Protein AF-A0A0K2U0Z6-F1 (afdb_monomer_lite)

Secondary structure (DSSP, 8-state):
-------------------EEEEEEETT---TTB-EE--SSSS-S-EEEEEEE-TTT--EEEEEEETT-SSEEEEETTTTEEEEESEEEEEEESS-GGGEEEE---TTSPPPTTB-B---TT-TT-EEEEE---SSSSTT-EEEEETTTTEEEEEETTEEEEES-EEEEEEHHHHHHH------S-SGGGSS--

Structure (mmCIF, N/CA/C/O backbone):
data_AF-A0A0K2U0Z6-F1
#
_entry.id   AF-A0A0K2U0Z6-F1
#
loop_
_atom_site.group_PDB
_atom_site.id
_atom_site.type_symbol
_atom_site.label_atom_id
_atom_site.label_alt_id
_atom_site.label_comp_id
_atom_site.label_asym_id
_atom_site.label_entity_id
_atom_site.label_seq_id
_atom_site.pdbx_PDB_ins_code
_atom_site.Cartn_x
_atom_site.Cartn_y
_atom_site.Cartn_z
_atom_site.occupancy
_atom_site.B_iso_or_equiv
_atom_site.auth_seq_id
_atom_site.auth_comp_id
_atom_site.auth_asym_id
_atom_site.auth_atom_id
_atom_site.pdbx_PDB_model_num
ATOM 1 N N . MET A 1 1 ? -9.352 -64.742 23.532 1.00 42.03 1 MET A N 1
ATOM 2 C CA . MET A 1 1 ? -8.394 -63.703 23.093 1.00 42.03 1 MET A CA 1
ATOM 3 C C . MET A 1 1 ? -9.051 -62.340 23.258 1.00 42.03 1 MET A C 1
ATOM 5 O O . MET A 1 1 ? -10.020 -62.077 22.564 1.00 42.03 1 MET A O 1
ATOM 9 N N . LYS A 1 2 ? -8.605 -61.521 24.221 1.00 39.38 2 LYS A N 1
ATOM 10 C CA . LYS A 1 2 ? -9.070 -60.134 24.403 1.00 39.38 2 LYS A CA 1
ATOM 11 C C . LYS A 1 2 ? -8.138 -59.223 23.603 1.00 39.38 2 LYS A C 1
ATOM 13 O O . LYS A 1 2 ? -6.970 -59.117 23.958 1.00 39.38 2 LYS A O 1
ATOM 18 N N . PHE A 1 3 ? -8.632 -58.616 22.527 1.00 43.25 3 PHE A N 1
ATOM 19 C CA . PHE A 1 3 ? -7.902 -57.571 21.811 1.00 43.25 3 PHE A CA 1
ATOM 20 C C . PHE A 1 3 ? -8.104 -56.242 22.547 1.00 43.25 3 PHE A C 1
ATOM 22 O O . PHE A 1 3 ? -9.212 -55.711 22.582 1.00 43.25 3 PHE A O 1
ATOM 29 N N . LEU A 1 4 ? -7.040 -55.740 23.177 1.00 50.25 4 LEU A N 1
ATOM 30 C CA . LEU A 1 4 ? -6.956 -54.360 23.648 1.00 50.25 4 LEU A CA 1
ATOM 31 C C . LEU A 1 4 ? -6.769 -53.454 22.424 1.00 50.25 4 LEU A C 1
ATOM 33 O O . LEU A 1 4 ? -5.727 -53.502 21.775 1.00 50.25 4 LEU A O 1
ATOM 37 N N . PHE A 1 5 ? -7.778 -52.643 22.110 1.00 49.16 5 PHE A N 1
ATOM 38 C CA . PHE A 1 5 ? -7.651 -51.526 21.176 1.00 49.16 5 PHE A CA 1
ATOM 39 C C . PHE A 1 5 ? -7.077 -50.328 21.937 1.00 49.16 5 PHE A C 1
ATOM 41 O O . PHE A 1 5 ? -7.789 -49.629 22.656 1.00 49.16 5 PHE A O 1
ATOM 48 N N . THR A 1 6 ? -5.770 -50.115 21.813 1.00 54.03 6 THR A N 1
ATOM 49 C CA . THR A 1 6 ? -5.108 -48.904 22.301 1.00 54.03 6 THR A CA 1
ATOM 50 C C . THR A 1 6 ? -5.416 -47.776 21.319 1.00 54.03 6 THR A C 1
ATOM 52 O O . THR A 1 6 ? -4.879 -47.746 20.214 1.00 54.03 6 THR A O 1
ATOM 55 N N . SER A 1 7 ? -6.327 -46.879 21.695 1.00 55.59 7 SER A N 1
ATOM 56 C CA . SER A 1 7 ? -6.673 -45.696 20.903 1.00 55.59 7 SER A CA 1
ATOM 57 C C . SER A 1 7 ? -5.493 -44.720 20.917 1.00 55.59 7 SER A C 1
ATOM 59 O O . SER A 1 7 ? -5.201 -44.105 21.942 1.00 55.59 7 SER A O 1
ATOM 61 N N . ILE A 1 8 ? -4.778 -44.615 19.797 1.00 59.06 8 ILE A N 1
ATOM 62 C CA . ILE A 1 8 ? -3.709 -43.632 19.603 1.00 59.06 8 ILE A CA 1
ATOM 63 C C . ILE A 1 8 ? -4.383 -42.295 19.289 1.00 59.06 8 ILE A C 1
ATOM 65 O O . ILE A 1 8 ? -4.885 -42.083 18.187 1.00 59.06 8 ILE A O 1
ATOM 69 N N . PHE A 1 9 ? -4.422 -41.402 20.277 1.00 51.78 9 PHE A N 1
ATOM 70 C CA . PHE A 1 9 ? -4.866 -40.022 20.104 1.00 51.78 9 PHE A CA 1
ATOM 71 C C . PHE A 1 9 ? -3.748 -39.257 19.378 1.00 51.78 9 PHE A C 1
ATOM 73 O O . PHE A 1 9 ? -2.760 -38.847 19.986 1.00 51.78 9 PHE A O 1
ATOM 80 N N . LEU A 1 10 ? -3.858 -39.138 18.053 1.00 51.00 10 LEU A N 1
ATOM 81 C CA . LEU A 1 10 ? -2.989 -38.285 17.242 1.00 51.00 10 LEU A CA 1
ATOM 82 C C . LEU A 1 10 ? -3.300 -36.821 17.584 1.00 51.00 10 LEU A C 1
ATOM 84 O O . LEU A 1 10 ? -4.230 -36.230 17.043 1.00 51.00 10 LEU A O 1
ATOM 88 N N . LEU A 1 11 ? -2.529 -36.247 18.508 1.00 48.94 11 LEU A N 1
ATOM 89 C CA . LEU A 1 11 ? -2.452 -34.802 18.710 1.00 48.94 11 LEU A CA 1
ATOM 90 C C . LEU A 1 11 ? -1.822 -34.190 17.455 1.00 48.94 11 LEU A C 1
ATOM 92 O O . LEU A 1 11 ? -0.601 -34.162 17.306 1.00 48.94 11 LEU A O 1
ATOM 96 N N . SER A 1 12 ? -2.657 -33.729 16.527 1.00 49.00 12 SER A N 1
ATOM 97 C CA . SER A 1 12 ? -2.226 -32.844 15.454 1.00 49.00 12 SER A CA 1
ATOM 98 C C . SER A 1 12 ? -1.776 -31.528 16.087 1.00 49.00 12 SER A C 1
ATOM 100 O O . SER A 1 12 ? -2.609 -30.721 16.499 1.00 49.00 12 SER A O 1
ATOM 102 N N . LEU A 1 13 ? -0.461 -31.322 16.202 1.00 48.47 13 LEU A N 1
ATOM 103 C CA . LEU A 1 13 ? 0.086 -29.992 16.440 1.00 48.47 13 LEU A CA 1
ATOM 104 C C . LEU A 1 13 ? -0.254 -29.141 15.216 1.00 48.47 13 LEU A C 1
ATOM 106 O O . LEU A 1 13 ? 0.418 -29.218 14.187 1.00 48.47 13 LEU A O 1
ATOM 110 N N . SER A 1 14 ? -1.314 -28.347 15.324 1.00 46.28 14 SER A N 1
ATOM 111 C CA . SER A 1 14 ? -1.577 -27.251 14.404 1.00 46.28 14 SER A CA 1
ATOM 112 C C . SER A 1 14 ? -0.421 -26.267 14.550 1.00 46.28 14 SER A C 1
ATOM 114 O O . SER A 1 14 ? -0.367 -25.494 15.503 1.00 46.28 14 SER A O 1
ATOM 116 N N . SER A 1 15 ? 0.556 -26.338 13.646 1.00 50.06 15 SER A N 1
ATOM 117 C CA . SER A 1 15 ? 1.513 -25.253 13.473 1.00 50.06 15 SER A CA 1
ATOM 118 C C . SER A 1 15 ? 0.695 -24.039 13.051 1.00 50.06 15 SER A C 1
ATOM 120 O O . SER A 1 15 ? 0.178 -24.008 11.934 1.00 50.06 15 SER A O 1
ATOM 122 N N . SER A 1 16 ? 0.494 -23.090 13.969 1.00 51.16 16 SER A N 1
ATOM 123 C CA . SER A 1 16 ? -0.103 -21.797 13.649 1.00 51.16 16 SER A CA 1
ATOM 124 C C . SER A 1 16 ? 0.766 -21.165 12.574 1.00 51.16 16 SER A C 1
ATOM 126 O O . SER A 1 16 ? 1.879 -20.709 12.832 1.00 51.16 16 SER A O 1
ATOM 128 N N . ALA A 1 17 ? 0.300 -21.241 11.333 1.00 53.78 17 ALA A N 1
ATOM 129 C CA . ALA A 1 17 ? 1.004 -20.675 10.210 1.00 53.78 17 ALA A CA 1
ATOM 130 C C . ALA A 1 17 ? 0.928 -19.157 10.357 1.00 53.78 17 ALA A C 1
ATOM 132 O O . ALA A 1 17 ? -0.091 -18.552 10.049 1.00 53.78 17 ALA A O 1
ATOM 133 N N . PHE A 1 18 ? 2.019 -18.553 10.821 1.00 62.72 18 PHE A N 1
ATOM 134 C CA . PHE A 1 18 ? 2.170 -17.107 10.853 1.00 62.72 18 PHE A CA 1
ATOM 135 C C . PHE A 1 18 ? 1.852 -16.533 9.468 1.00 62.72 18 PHE A C 1
ATOM 137 O O . PHE A 1 18 ? 2.439 -16.968 8.464 1.00 62.72 18 PHE A O 1
ATOM 144 N N . SER A 1 19 ? 0.894 -15.610 9.412 1.00 73.69 19 SER A N 1
ATOM 145 C CA . SER A 1 19 ? 0.402 -15.038 8.162 1.00 73.69 19 SER A CA 1
ATOM 146 C C . SER A 1 19 ? 0.035 -13.569 8.333 1.00 73.69 19 SER A C 1
ATOM 148 O O . SER A 1 19 ? -0.280 -13.111 9.431 1.00 73.69 19 SER A O 1
ATOM 150 N N . VAL A 1 20 ? 0.154 -12.832 7.235 1.00 85.81 20 VAL A N 1
ATOM 151 C CA . VAL A 1 20 ? -0.452 -11.514 7.074 1.00 85.81 20 VAL A CA 1
ATOM 152 C C . VAL A 1 20 ? -1.958 -11.720 6.947 1.00 85.81 20 VAL A C 1
ATOM 154 O O . VAL A 1 20 ? -2.388 -12.605 6.205 1.00 85.81 20 VAL A O 1
ATOM 157 N N . LYS A 1 21 ? -2.749 -10.916 7.657 1.00 91.31 21 LYS A N 1
ATOM 158 C CA . LYS A 1 21 ? -4.210 -10.987 7.621 1.00 91.31 21 LYS A CA 1
ATOM 159 C C . LYS A 1 21 ? -4.837 -9.613 7.443 1.00 91.31 21 LYS A C 1
ATOM 161 O O . LYS A 1 21 ? -4.230 -8.593 7.763 1.00 91.31 21 LYS A O 1
ATOM 166 N N . TRP A 1 22 ? -6.070 -9.634 6.970 1.00 94.81 22 TRP A N 1
ATOM 167 C CA . TRP A 1 22 ? -6.936 -8.476 6.837 1.00 94.81 22 TRP A CA 1
ATOM 168 C C . TRP A 1 22 ? -7.967 -8.527 7.957 1.00 94.81 22 TRP A C 1
ATOM 170 O O . TRP A 1 22 ? -8.548 -9.584 8.208 1.00 94.81 22 TRP A O 1
ATOM 180 N N . ILE A 1 23 ? -8.102 -7.430 8.698 1.00 96.38 23 ILE A N 1
ATOM 181 C CA . ILE A 1 23 ? -9.058 -7.312 9.801 1.00 96.38 23 ILE A CA 1
ATOM 182 C C . ILE A 1 23 ? -10.025 -6.195 9.451 1.00 96.38 23 ILE A C 1
ATOM 184 O O . ILE A 1 23 ? -9.582 -5.066 9.254 1.00 96.38 23 ILE A O 1
ATOM 188 N N . GLU A 1 24 ? -11.312 -6.520 9.392 1.00 97.81 24 GLU A N 1
ATOM 189 C CA . GLU A 1 24 ? -12.390 -5.545 9.221 1.00 97.81 24 GLU A CA 1
ATOM 190 C C . GLU A 1 24 ? -12.332 -4.469 10.312 1.00 97.81 24 GLU A C 1
ATOM 192 O O . GLU A 1 24 ? -12.092 -4.758 11.488 1.00 97.81 24 GLU A O 1
ATOM 197 N N . ALA A 1 25 ? -12.534 -3.227 9.899 1.00 97.88 25 ALA A N 1
ATOM 198 C CA . ALA A 1 25 ? -12.535 -2.043 10.734 1.00 97.88 25 ALA A CA 1
ATOM 199 C C . ALA A 1 25 ? -13.380 -0.949 10.068 1.00 97.88 25 ALA A C 1
ATOM 201 O O . ALA A 1 25 ? -13.763 -1.048 8.900 1.00 97.88 25 ALA A O 1
ATOM 202 N N . GLN A 1 26 ? -13.701 0.093 10.826 1.00 97.88 26 GLN A N 1
ATOM 203 C CA . GLN A 1 26 ? -14.511 1.195 10.327 1.00 97.88 26 GLN A CA 1
ATOM 204 C C . GLN A 1 26 ? -14.296 2.464 11.146 1.00 97.88 26 GLN A C 1
ATOM 206 O O . GLN A 1 26 ? -13.892 2.388 12.303 1.00 97.88 26 GLN A O 1
ATOM 211 N N . ASN A 1 27 ? -14.633 3.625 10.583 1.00 96.69 27 ASN A N 1
ATOM 212 C CA . ASN A 1 27 ? -14.740 4.902 11.305 1.00 96.69 27 ASN A CA 1
ATOM 213 C C . ASN A 1 27 ? -13.514 5.211 12.194 1.00 96.69 27 ASN A C 1
ATOM 215 O O . ASN A 1 27 ? -13.632 5.496 13.386 1.00 96.69 27 ASN A O 1
ATOM 219 N N . GLY A 1 28 ? -12.325 5.104 11.601 1.00 96.12 28 GLY A N 1
ATOM 220 C CA . GLY A 1 28 ? -11.025 5.328 12.251 1.00 96.12 28 GLY A CA 1
ATOM 221 C C . GLY A 1 28 ? -10.514 4.224 13.187 1.00 96.12 28 GLY A C 1
ATOM 222 O O . GLY A 1 28 ? -9.479 4.399 13.836 1.00 96.12 28 GLY A O 1
ATOM 223 N N . GLU A 1 29 ? -11.195 3.081 13.288 1.00 97.50 29 GLU A N 1
ATOM 224 C CA . GLU A 1 29 ? -10.711 1.948 14.077 1.00 97.50 29 GLU A CA 1
ATOM 225 C C . GLU A 1 29 ? -9.415 1.355 13.487 1.00 97.50 29 GLU A C 1
ATOM 227 O O . GLU A 1 29 ? -9.351 0.924 12.338 1.00 97.50 29 GLU A O 1
ATOM 232 N N . ILE A 1 30 ? -8.361 1.273 14.307 1.00 96.19 30 ILE A N 1
ATOM 233 C CA . ILE A 1 30 ? -7.103 0.597 13.956 1.00 96.19 30 ILE A CA 1
ATOM 234 C C . ILE A 1 30 ? -6.878 -0.571 14.922 1.00 96.19 30 ILE A C 1
ATOM 236 O O . ILE A 1 30 ? -6.656 -0.333 16.115 1.00 96.19 30 ILE A O 1
ATOM 240 N N . PRO A 1 31 ? -6.860 -1.828 14.439 1.00 94.94 31 PRO A N 1
ATOM 241 C CA . PRO A 1 31 ? -6.539 -2.987 15.266 1.00 94.94 31 PRO A CA 1
ATOM 242 C C . PRO A 1 31 ? -5.171 -2.857 15.953 1.00 94.94 31 PRO A C 1
ATOM 244 O O . PRO A 1 31 ? -4.200 -2.370 15.370 1.00 94.94 31 PRO A O 1
ATOM 247 N N . GLU A 1 32 ? -5.050 -3.350 17.188 1.00 91.75 32 GLU A N 1
ATOM 248 C CA . GLU A 1 32 ? -3.806 -3.266 17.977 1.00 91.75 32 GLU A CA 1
ATOM 249 C C . GLU A 1 32 ? -2.598 -3.881 17.241 1.00 91.75 32 GLU A C 1
ATOM 251 O O . GLU A 1 32 ? -1.471 -3.368 17.273 1.00 91.75 32 GLU A O 1
ATOM 256 N N . ASN A 1 33 ? -2.856 -4.964 16.512 1.00 92.31 33 ASN A N 1
ATOM 257 C CA . ASN A 1 33 ? -1.872 -5.731 15.764 1.00 92.31 33 ASN A CA 1
ATOM 258 C C . ASN A 1 33 ? -1.706 -5.271 14.300 1.00 92.31 33 ASN A C 1
ATOM 260 O O . ASN A 1 33 ? -1.087 -5.980 13.499 1.00 92.31 33 ASN A O 1
ATOM 264 N N . ALA A 1 34 ? -2.220 -4.087 13.953 1.00 94.31 34 ALA A N 1
ATOM 265 C CA . ALA A 1 34 ? -1.987 -3.462 12.659 1.00 94.31 34 ALA A CA 1
ATOM 266 C C . ALA A 1 34 ? -0.491 -3.204 12.416 1.00 94.31 34 ALA A C 1
ATOM 268 O O . ALA A 1 34 ? 0.287 -2.871 13.333 1.00 94.31 34 ALA A O 1
ATOM 269 N N . VAL A 1 35 ? -0.087 -3.328 11.152 1.00 93.62 35 VAL A N 1
ATOM 270 C CA . VAL A 1 35 ? 1.256 -2.954 10.706 1.00 93.62 35 VAL A CA 1
ATOM 271 C C . VAL A 1 35 ? 1.312 -1.433 10.579 1.00 93.62 35 VAL A C 1
ATOM 273 O O . VAL A 1 35 ? 0.731 -0.860 9.664 1.00 93.62 35 VAL A O 1
ATOM 276 N N . LYS A 1 36 ? 1.993 -0.788 11.531 1.00 93.25 36 LYS A N 1
ATOM 277 C CA . LYS A 1 36 ? 2.102 0.672 11.637 1.00 93.25 36 LYS A CA 1
ATOM 278 C C . LYS A 1 36 ? 3.461 1.143 11.133 1.00 93.25 36 LYS A C 1
ATOM 280 O O . LYS A 1 36 ? 4.489 0.628 11.576 1.00 93.25 36 LYS A O 1
ATOM 285 N N . PHE A 1 37 ? 3.460 2.151 10.274 1.00 91.50 37 PHE A N 1
ATOM 286 C CA . PHE A 1 37 ? 4.656 2.789 9.737 1.00 91.50 37 PHE A CA 1
ATOM 287 C C . PHE A 1 37 ? 4.731 4.227 10.217 1.00 91.50 37 PHE A C 1
ATOM 289 O O . PHE A 1 37 ? 3.724 4.924 10.258 1.00 91.50 37 PHE A O 1
ATOM 296 N N . LYS A 1 38 ? 5.934 4.681 10.558 1.00 87.00 38 LYS A N 1
ATOM 297 C CA . LYS A 1 38 ? 6.163 6.075 10.933 1.00 87.00 38 LYS A CA 1
ATOM 298 C C . LYS A 1 38 ? 6.637 6.867 9.724 1.00 87.00 38 LYS A C 1
ATOM 300 O O . LYS A 1 38 ? 7.505 6.409 8.972 1.00 87.00 38 LYS A O 1
ATOM 305 N N . HIS A 1 39 ? 6.095 8.064 9.577 1.00 74.00 39 HIS A N 1
ATOM 306 C CA . HIS A 1 39 ? 6.617 9.071 8.667 1.00 74.00 39 HIS A CA 1
ATOM 307 C C . HIS A 1 39 ? 7.574 9.964 9.451 1.00 74.00 39 HIS A C 1
ATOM 309 O O . HIS A 1 39 ? 7.292 10.362 10.579 1.00 74.00 39 HIS A O 1
ATOM 315 N N . SER A 1 40 ? 8.740 10.238 8.875 1.00 63.81 40 SER A N 1
ATOM 316 C CA . SER A 1 40 ? 9.740 11.104 9.507 1.00 63.81 40 SER A CA 1
ATOM 317 C C . SER A 1 40 ? 9.401 12.593 9.363 1.00 63.81 40 SER A C 1
ATOM 319 O O . SER A 1 40 ? 9.984 13.411 10.071 1.00 63.81 40 SER A O 1
ATOM 321 N N . TYR A 1 41 ? 8.486 12.940 8.450 1.00 63.97 41 TYR A N 1
ATOM 322 C CA . TYR A 1 41 ? 8.280 14.308 7.964 1.00 63.97 41 TYR A CA 1
ATOM 323 C C . TYR A 1 41 ? 6.855 14.850 8.153 1.00 63.97 41 TYR A C 1
ATOM 325 O O . TYR A 1 41 ? 6.647 16.049 7.990 1.00 63.97 41 TYR A O 1
ATOM 333 N N . THR A 1 42 ? 5.889 14.013 8.537 1.00 62.97 42 THR A N 1
ATOM 334 C CA . THR A 1 42 ? 4.491 14.426 8.739 1.00 62.97 42 THR A CA 1
ATOM 335 C C . THR A 1 42 ? 4.146 14.529 10.223 1.00 62.97 42 THR A C 1
ATOM 337 O O . THR A 1 42 ? 4.761 13.864 11.056 1.00 62.97 42 THR A O 1
ATOM 340 N N . GLU A 1 43 ? 3.104 15.292 10.561 1.00 62.06 43 GLU A N 1
ATOM 341 C CA . GLU A 1 43 ? 2.555 15.328 11.928 1.00 62.06 43 GLU A CA 1
ATOM 342 C C . GLU A 1 43 ? 1.892 13.999 12.338 1.00 62.06 43 GLU A C 1
ATOM 344 O O . GLU A 1 43 ? 1.727 13.727 13.529 1.00 62.06 43 GLU A O 1
ATOM 349 N N . TYR A 1 44 ? 1.552 13.148 11.363 1.00 62.81 44 TYR A N 1
ATOM 350 C CA . TYR A 1 44 ? 0.971 11.834 11.606 1.00 62.81 44 TYR A CA 1
ATOM 351 C C . TYR A 1 44 ? 1.944 10.901 12.328 1.00 62.81 44 TYR A C 1
ATOM 353 O O . TYR A 1 44 ? 3.080 10.675 11.901 1.00 62.81 44 TYR A O 1
ATOM 361 N N . THR A 1 45 ? 1.472 10.311 13.425 1.00 73.88 45 THR A N 1
ATOM 362 C CA . THR A 1 45 ? 2.277 9.428 14.274 1.00 73.88 45 THR A CA 1
ATOM 363 C C . THR A 1 45 ? 2.487 8.059 13.651 1.00 73.88 45 THR A C 1
ATOM 365 O O . THR A 1 45 ? 3.565 7.481 13.808 1.00 73.88 45 THR A O 1
ATOM 368 N N . ASN A 1 46 ? 1.468 7.535 12.968 1.00 90.50 46 ASN A N 1
ATOM 369 C CA . ASN A 1 46 ? 1.494 6.239 12.309 1.00 90.50 46 ASN A CA 1
ATOM 370 C C . ASN A 1 46 ? 0.558 6.223 11.094 1.00 90.50 46 ASN A C 1
ATOM 372 O O . ASN A 1 46 ? -0.555 6.730 11.168 1.00 90.50 46 ASN A O 1
ATOM 376 N N . THR A 1 47 ? 0.981 5.542 10.037 1.00 93.56 47 THR A N 1
ATOM 377 C CA . THR A 1 47 ? 0.171 5.195 8.863 1.00 93.56 47 THR A CA 1
ATOM 378 C C . THR A 1 47 ? 0.031 3.677 8.795 1.00 93.56 47 THR A C 1
ATOM 380 O O . THR A 1 47 ? 0.972 2.947 9.127 1.00 93.56 47 THR A O 1
ATOM 383 N N . VAL A 1 48 ? -1.135 3.186 8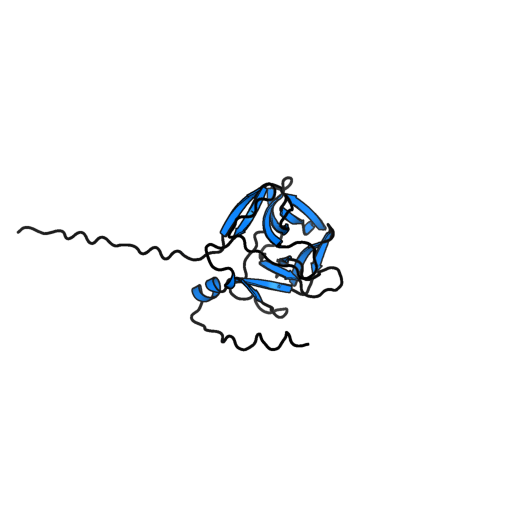.385 1.00 95.81 48 VAL A N 1
ATOM 384 C CA . VAL A 1 48 ? -1.419 1.760 8.172 1.00 95.81 48 VAL A CA 1
ATOM 385 C C . VAL A 1 48 ? -1.868 1.523 6.733 1.00 95.81 48 VAL A C 1
ATOM 387 O O . VAL A 1 48 ? -2.434 2.418 6.117 1.00 95.81 48 VAL A O 1
ATOM 390 N N . TYR A 1 49 ? -1.642 0.319 6.202 1.00 97.50 49 TYR A N 1
ATOM 391 C CA . TYR A 1 49 ? -2.273 -0.084 4.942 1.00 97.50 49 TYR A CA 1
ATOM 392 C C . TYR A 1 49 ? -3.702 -0.544 5.190 1.00 97.50 49 TYR A C 1
ATOM 394 O O . TYR A 1 49 ? -3.966 -1.295 6.137 1.00 97.50 49 TYR A O 1
ATOM 402 N N . CYS A 1 50 ? -4.589 -0.154 4.288 1.00 97.88 50 CYS A N 1
ATOM 403 C CA . CYS A 1 50 ? -5.984 -0.552 4.284 1.00 97.88 50 CYS A CA 1
ATOM 404 C C . CYS A 1 50 ? -6.406 -1.024 2.890 1.00 97.88 50 CYS A C 1
ATOM 406 O O . CYS A 1 50 ? -5.710 -0.799 1.897 1.00 97.88 50 CYS A O 1
ATOM 408 N N . ARG A 1 51 ? -7.549 -1.698 2.817 1.00 97.56 51 ARG A N 1
ATOM 409 C CA . ARG A 1 51 ? -8.274 -1.927 1.568 1.00 97.56 51 ARG A CA 1
ATOM 410 C C . ARG A 1 51 ? -9.764 -1.740 1.799 1.00 97.56 51 ARG A C 1
ATOM 412 O O . ARG A 1 51 ? -10.251 -2.052 2.884 1.00 97.56 51 ARG A O 1
ATOM 419 N N . ALA A 1 52 ? -10.467 -1.251 0.794 1.00 97.62 52 ALA A N 1
ATOM 420 C CA . ALA A 1 52 ? -11.893 -0.983 0.866 1.00 97.62 52 ALA A CA 1
ATOM 421 C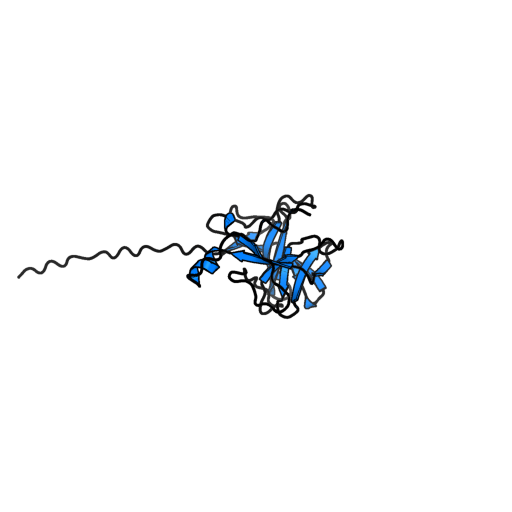 C . ALA A 1 52 ? -12.538 -1.160 -0.504 1.00 97.62 52 ALA A C 1
ATOM 423 O O . ALA A 1 52 ? -11.862 -1.084 -1.530 1.00 97.62 52 ALA A O 1
ATOM 424 N N . LYS A 1 53 ? -13.844 -1.409 -0.512 1.00 97.50 53 LYS A N 1
ATOM 425 C CA . LYS A 1 53 ? -14.629 -1.399 -1.742 1.00 97.50 53 LYS A CA 1
ATOM 426 C C . LYS A 1 53 ? -15.075 0.023 -2.047 1.00 97.50 53 LYS A C 1
ATOM 428 O O . LYS A 1 53 ? -15.547 0.718 -1.151 1.00 97.50 53 LYS A O 1
ATOM 433 N N . ASP A 1 54 ? -14.932 0.429 -3.298 1.00 94.25 54 ASP A N 1
ATOM 434 C CA . ASP A 1 54 ? -15.502 1.677 -3.790 1.00 94.25 54 ASP A CA 1
ATOM 435 C C . ASP A 1 54 ? -17.033 1.561 -3.870 1.00 94.25 54 ASP A C 1
ATOM 437 O O . ASP A 1 54 ? -17.566 0.581 -4.396 1.00 94.25 54 ASP A O 1
ATOM 441 N N . GLU A 1 55 ? -17.750 2.545 -3.323 1.00 90.44 55 GLU A N 1
ATOM 442 C CA . GLU A 1 55 ? -19.216 2.493 -3.206 1.00 90.44 55 GLU A CA 1
ATOM 443 C C . GLU A 1 55 ? -19.922 2.519 -4.569 1.00 90.44 55 GLU A C 1
ATOM 445 O O . GLU A 1 55 ? -21.017 1.968 -4.711 1.00 90.44 55 GLU A O 1
ATOM 450 N N . GLU A 1 56 ? -19.318 3.162 -5.571 1.00 89.81 56 GLU A N 1
ATOM 451 C CA . GLU A 1 56 ? -19.923 3.324 -6.893 1.00 89.81 56 GLU A CA 1
ATOM 452 C C . GLU A 1 56 ? -19.685 2.103 -7.790 1.00 89.81 56 GLU A C 1
ATOM 454 O O . GLU A 1 56 ? -20.586 1.683 -8.523 1.00 89.81 56 GLU A O 1
ATOM 459 N N . SER A 1 57 ? -18.481 1.533 -7.743 1.00 92.31 57 SER A N 1
ATOM 460 C CA . SER A 1 57 ? -18.036 0.469 -8.648 1.00 92.31 57 SER A CA 1
ATOM 461 C C . SER A 1 57 ? -18.014 -0.932 -8.033 1.00 92.31 57 SER A C 1
ATOM 463 O O . SER A 1 57 ? -17.955 -1.904 -8.784 1.00 92.31 57 SER A O 1
ATOM 465 N N . ASP A 1 58 ? -18.084 -1.058 -6.703 1.00 94.38 58 ASP A N 1
ATOM 466 C CA . ASP A 1 58 ? -17.851 -2.298 -5.935 1.00 94.38 58 ASP A CA 1
ATOM 467 C C . ASP A 1 58 ? -16.446 -2.909 -6.133 1.00 94.38 58 ASP A C 1
ATOM 469 O O . ASP A 1 58 ? -16.176 -4.025 -5.673 1.00 94.38 58 ASP A O 1
ATOM 473 N N . ASN A 1 59 ? -15.538 -2.175 -6.786 1.00 96.12 59 ASN A N 1
ATOM 474 C CA . ASN A 1 59 ? -14.153 -2.583 -6.974 1.00 96.12 59 ASN A CA 1
ATOM 475 C C . ASN A 1 59 ? -13.397 -2.487 -5.651 1.00 96.12 59 ASN A C 1
ATOM 477 O O . ASN A 1 59 ? -13.543 -1.527 -4.892 1.00 96.12 59 ASN A O 1
ATOM 481 N N . LEU A 1 60 ? -12.557 -3.480 -5.382 1.00 97.50 60 LEU A N 1
ATOM 482 C CA . LEU A 1 60 ? -11.662 -3.462 -4.239 1.00 97.50 60 LEU A CA 1
ATOM 483 C C . LEU A 1 60 ? -10.432 -2.617 -4.570 1.00 97.50 60 LEU A C 1
ATOM 485 O O . LEU A 1 60 ? -9.734 -2.878 -5.549 1.00 97.50 60 LEU A O 1
ATOM 489 N N . HIS A 1 61 ? -10.134 -1.656 -3.704 1.00 97.56 61 HIS A N 1
ATOM 490 C CA . HIS A 1 61 ? -8.956 -0.811 -3.800 1.00 97.56 61 HIS A CA 1
ATOM 491 C C . HIS A 1 61 ? -8.103 -0.916 -2.544 1.00 97.56 61 HIS A C 1
ATOM 493 O O . HIS A 1 61 ? -8.604 -1.070 -1.429 1.00 97.56 61 HIS A O 1
ATOM 499 N N . SER A 1 62 ? -6.791 -0.818 -2.729 1.00 97.88 62 SER A N 1
ATOM 500 C CA . SER A 1 62 ? -5.821 -0.758 -1.640 1.00 97.88 62 SER A CA 1
ATOM 501 C C . SER A 1 62 ? -5.288 0.659 -1.459 1.00 97.88 62 SER A C 1
ATOM 503 O O . SER A 1 62 ? -5.013 1.367 -2.427 1.00 97.88 62 SER A O 1
ATOM 505 N N . GLY A 1 63 ? -5.092 1.049 -0.206 1.00 97.06 63 GLY A N 1
ATOM 506 C CA . GLY A 1 63 ? -4.675 2.391 0.163 1.00 97.06 63 GLY A CA 1
ATOM 507 C C . GLY A 1 63 ? -4.062 2.446 1.552 1.00 97.06 63 GLY A C 1
ATOM 508 O O . GLY A 1 63 ? -3.476 1.467 2.037 1.00 97.06 63 GLY A O 1
ATOM 509 N N . ILE A 1 64 ? -4.184 3.606 2.182 1.00 96.19 64 ILE A N 1
ATOM 510 C CA . ILE A 1 64 ? -3.617 3.897 3.492 1.00 96.19 64 ILE A CA 1
ATOM 511 C C . ILE A 1 64 ? -4.619 4.608 4.392 1.00 96.19 64 ILE A C 1
ATOM 513 O O . ILE A 1 64 ? -5.623 5.147 3.945 1.00 96.19 64 ILE A O 1
ATOM 517 N N . MET A 1 65 ? -4.337 4.600 5.685 1.00 95.50 65 MET A N 1
ATOM 518 C CA . MET A 1 65 ? -5.046 5.421 6.654 1.00 95.50 65 MET A CA 1
ATOM 519 C C . MET A 1 65 ? -4.046 5.963 7.663 1.00 95.50 65 MET A C 1
ATOM 521 O O . MET A 1 65 ? -3.214 5.208 8.187 1.00 95.50 65 MET A O 1
ATOM 525 N N . HIS A 1 66 ? -4.126 7.257 7.952 1.00 93.31 66 HIS A N 1
ATOM 526 C CA . HIS A 1 66 ? -3.335 7.856 9.013 1.00 93.31 66 HIS A CA 1
ATOM 527 C C . HIS A 1 66 ? -4.040 7.704 10.368 1.00 93.31 66 HIS A C 1
ATOM 529 O O . HIS A 1 66 ? -5.261 7.781 10.492 1.00 93.31 66 HIS A O 1
ATOM 535 N N . GLU A 1 67 ? -3.268 7.458 11.424 1.00 92.00 67 GLU A N 1
ATOM 536 C CA . GLU A 1 67 ? -3.796 7.354 12.782 1.00 92.00 67 GLU A CA 1
ATOM 537 C C . GLU A 1 67 ? -4.441 8.681 13.209 1.00 92.00 67 GLU A C 1
ATOM 539 O O . GLU A 1 67 ? -3.788 9.723 13.221 1.00 92.00 67 GLU A O 1
ATOM 544 N N . GLY A 1 68 ? -5.724 8.621 13.579 1.00 91.31 68 GLY A N 1
ATOM 545 C CA . GLY A 1 68 ? -6.545 9.789 13.906 1.00 91.31 68 GLY A CA 1
ATOM 546 C C . GLY A 1 68 ? -7.516 10.202 12.797 1.00 91.31 68 GLY A C 1
ATOM 547 O O . GLY A 1 68 ? -8.412 10.998 13.065 1.00 91.31 68 GLY A O 1
ATOM 548 N N . GLU A 1 69 ? -7.377 9.650 11.591 1.00 93.50 69 GLU A N 1
ATOM 549 C CA . GLU A 1 69 ? -8.357 9.804 10.515 1.00 93.50 69 GLU A CA 1
ATOM 550 C C . GLU A 1 69 ? -9.453 8.736 10.594 1.00 93.50 69 GLU A C 1
ATOM 552 O O . GLU A 1 69 ? -9.303 7.714 11.263 1.00 93.50 69 GLU A O 1
ATOM 557 N N . GLU A 1 70 ? -10.580 8.990 9.924 1.00 96.38 70 GLU A N 1
ATOM 558 C CA . GLU A 1 70 ? -11.782 8.151 10.023 1.00 96.38 70 GLU A CA 1
ATOM 559 C C . GLU A 1 70 ? -11.950 7.167 8.853 1.00 96.38 70 GLU A C 1
ATOM 561 O O . GLU A 1 70 ? -12.769 6.248 8.944 1.00 96.38 70 GLU A O 1
ATOM 566 N N . ALA A 1 71 ? -11.182 7.323 7.772 1.00 97.12 71 ALA A N 1
ATOM 567 C CA . ALA A 1 71 ? -11.402 6.615 6.515 1.00 97.12 71 ALA A CA 1
ATOM 568 C C . ALA A 1 71 ? -10.110 6.064 5.901 1.00 97.12 71 ALA A C 1
ATOM 570 O O . ALA A 1 71 ? -9.042 6.658 6.022 1.00 97.12 71 ALA A O 1
ATOM 571 N N . CYS A 1 72 ? -10.248 4.951 5.185 1.00 97.38 72 CYS A N 1
ATOM 572 C CA . CYS A 1 72 ? -9.234 4.440 4.274 1.00 97.38 72 CYS A CA 1
ATOM 573 C C . CYS A 1 72 ? -9.183 5.328 3.027 1.00 97.38 72 CYS A C 1
ATOM 575 O O . CYS A 1 72 ? -10.182 5.427 2.316 1.00 97.38 72 CYS A O 1
ATOM 577 N N . GLU A 1 73 ? -8.041 5.957 2.768 1.00 96.81 73 GLU A N 1
ATOM 578 C CA . GLU A 1 73 ? -7.750 6.756 1.578 1.00 96.81 73 GLU A CA 1
ATOM 579 C C . GLU A 1 73 ? -7.062 5.881 0.528 1.00 96.81 73 GLU A C 1
ATOM 581 O O . GLU A 1 73 ? -6.041 5.249 0.807 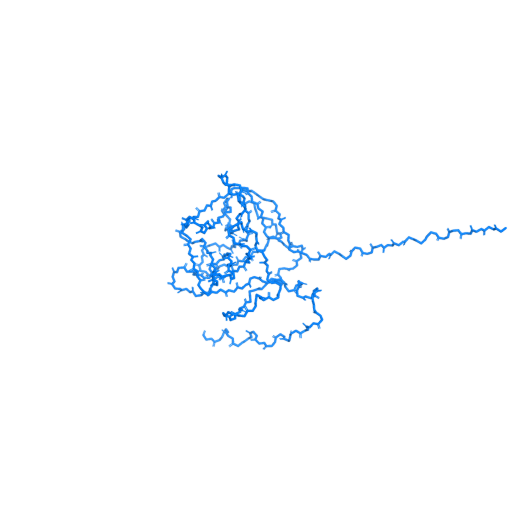1.00 96.81 73 GLU A O 1
ATOM 586 N N . TYR A 1 74 ? -7.591 5.836 -0.693 1.00 97.12 74 TYR A N 1
ATOM 587 C CA . TYR A 1 74 ? -7.017 5.021 -1.762 1.00 97.12 74 TYR A CA 1
ATOM 588 C C . TYR A 1 74 ? -7.013 5.742 -3.117 1.00 97.12 74 TYR A C 1
ATOM 590 O O . TYR A 1 74 ? -7.982 6.414 -3.484 1.00 97.12 74 TYR A O 1
ATOM 598 N N . PRO A 1 75 ? -5.925 5.600 -3.897 1.00 96.12 75 PRO A N 1
ATOM 599 C CA . PRO A 1 75 ? -5.858 6.137 -5.247 1.00 96.12 75 PRO A CA 1
ATOM 600 C C . PRO A 1 75 ? -6.616 5.243 -6.240 1.00 96.12 75 PRO A C 1
ATOM 602 O O . PRO A 1 75 ? -6.345 4.043 -6.332 1.00 96.12 75 PRO A O 1
ATOM 605 N N . ILE A 1 76 ? -7.499 5.841 -7.039 1.00 95.94 76 ILE A N 1
ATOM 606 C CA . ILE A 1 76 ? -8.119 5.229 -8.221 1.00 95.94 76 ILE A CA 1
ATOM 607 C C . ILE A 1 76 ? -7.272 5.616 -9.436 1.00 95.94 76 ILE A C 1
ATOM 609 O O . ILE A 1 76 ? -7.216 6.780 -9.847 1.00 95.94 76 ILE A O 1
ATOM 613 N N . VAL A 1 77 ? -6.555 4.637 -9.984 1.00 94.81 77 VAL A N 1
ATOM 614 C CA . VAL A 1 77 ? -5.502 4.854 -10.985 1.00 94.81 77 VAL A CA 1
ATOM 615 C C . VAL A 1 77 ? -6.100 5.255 -12.329 1.00 94.81 77 VAL A C 1
ATOM 617 O O . VAL A 1 77 ? -5.578 6.155 -12.987 1.00 94.81 77 VAL A O 1
ATOM 620 N N . SER A 1 78 ? -7.208 4.634 -12.739 1.00 93.44 78 SER A N 1
ATOM 621 C CA . SER A 1 78 ? -7.825 4.889 -14.047 1.00 93.44 78 SER A CA 1
ATOM 622 C C . SER A 1 78 ? -8.419 6.293 -14.181 1.00 93.44 78 SER A C 1
ATOM 624 O O . SER A 1 78 ? -8.349 6.887 -15.259 1.00 93.44 78 SER A O 1
ATOM 626 N N . SER A 1 79 ? -8.980 6.839 -13.100 1.00 93.50 79 SER A N 1
ATOM 627 C CA . SER A 1 79 ? -9.574 8.181 -13.057 1.00 93.50 79 SER A CA 1
ATOM 628 C C . SER A 1 79 ? -8.616 9.258 -12.554 1.00 93.50 79 SER A C 1
ATOM 630 O O . SER A 1 79 ? -8.951 10.441 -12.635 1.00 93.50 79 SER A O 1
ATOM 632 N N . ASN A 1 80 ? -7.435 8.874 -12.054 1.00 93.81 80 ASN A N 1
ATOM 633 C CA . ASN A 1 80 ? -6.477 9.770 -11.410 1.00 93.81 80 ASN A CA 1
ATOM 634 C C . ASN A 1 80 ? -7.125 10.592 -10.276 1.00 93.81 80 ASN A C 1
ATOM 636 O O . ASN A 1 80 ? -6.960 11.811 -10.195 1.00 93.81 80 ASN A O 1
ATOM 640 N N . SER A 1 81 ? -7.902 9.923 -9.423 1.00 94.62 81 SER A N 1
ATOM 641 C CA . SER A 1 81 ? -8.606 10.533 -8.292 1.00 94.62 81 SER A CA 1
ATOM 642 C C . SER A 1 81 ? -8.352 9.767 -7.003 1.00 94.62 81 SER A C 1
ATOM 644 O O . SER A 1 81 ? -8.091 8.569 -7.027 1.00 94.62 81 SER A O 1
ATOM 646 N N . VAL A 1 82 ? -8.475 10.450 -5.871 1.00 96.56 82 VAL A N 1
ATOM 647 C CA . VAL A 1 82 ? -8.410 9.822 -4.552 1.00 96.56 82 VAL A CA 1
ATOM 648 C C . VAL A 1 82 ? -9.824 9.657 -4.010 1.00 96.56 82 VAL A C 1
ATOM 650 O O . VAL A 1 82 ? -10.622 10.595 -4.065 1.00 96.56 82 VAL A O 1
ATOM 653 N N . ALA A 1 83 ? -10.128 8.464 -3.513 1.00 96.81 83 ALA A N 1
ATOM 654 C CA . ALA A 1 83 ? -11.396 8.132 -2.883 1.00 96.81 83 ALA A CA 1
ATOM 655 C C . ALA A 1 83 ? -11.176 7.688 -1.434 1.00 96.81 83 ALA A C 1
ATOM 657 O O . ALA A 1 83 ? -10.051 7.423 -1.001 1.00 96.81 83 ALA A O 1
ATOM 658 N N . TYR A 1 84 ? -12.271 7.658 -0.679 1.00 97.00 84 TYR A N 1
ATOM 659 C CA . TYR A 1 84 ? -12.267 7.393 0.752 1.00 97.00 84 TYR A CA 1
ATOM 660 C C . TYR A 1 84 ? -13.383 6.412 1.093 1.00 97.00 84 TYR A C 1
ATOM 662 O O . TYR A 1 84 ? -14.475 6.510 0.539 1.00 97.00 84 TYR A O 1
ATOM 670 N N . ALA A 1 85 ? -13.132 5.504 2.031 1.00 97.81 85 ALA A N 1
ATOM 671 C CA . ALA A 1 85 ? -14.151 4.601 2.558 1.00 97.81 85 ALA A CA 1
ATOM 672 C C . ALA A 1 85 ? -14.093 4.545 4.084 1.00 97.81 85 ALA A C 1
ATOM 674 O O . ALA A 1 85 ? -13.017 4.404 4.669 1.00 97.81 85 ALA A O 1
ATOM 675 N N . SER A 1 86 ? -15.255 4.633 4.731 1.00 97.56 86 SER A N 1
ATOM 676 C CA . SER A 1 86 ? -15.383 4.515 6.187 1.00 97.56 86 SER A CA 1
ATOM 677 C C . SER A 1 86 ? -15.448 3.069 6.673 1.00 97.56 86 SER A C 1
ATOM 679 O O . SER A 1 86 ? -15.249 2.841 7.860 1.00 97.56 86 SER A O 1
ATOM 681 N N . GLU A 1 87 ? -15.718 2.110 5.784 1.00 98.06 87 GLU A N 1
ATOM 682 C CA . GLU A 1 87 ? -15.662 0.667 6.038 1.00 98.06 87 GLU A CA 1
ATOM 683 C C . GLU A 1 87 ? -14.492 0.072 5.252 1.00 98.06 87 GLU A C 1
ATOM 685 O O . GLU A 1 87 ? -14.354 0.306 4.050 1.00 98.06 87 GLU A O 1
ATOM 690 N N . TYR A 1 88 ? -13.613 -0.662 5.930 1.00 98.19 88 TYR A N 1
ATOM 691 C CA . TYR A 1 88 ? -12.360 -1.124 5.339 1.00 98.19 88 TYR A CA 1
ATOM 692 C C . TYR A 1 88 ? -11.788 -2.330 6.084 1.00 98.19 88 TYR A C 1
ATOM 694 O O . TYR A 1 88 ? -12.275 -2.758 7.127 1.00 98.19 88 TYR A O 1
ATOM 702 N N . GLU A 1 89 ? -10.703 -2.884 5.558 1.00 98.25 89 GLU A N 1
ATOM 703 C CA . GLU A 1 89 ? -9.886 -3.875 6.246 1.00 98.25 89 GLU A CA 1
ATOM 704 C C . GLU A 1 89 ? -8.455 -3.359 6.417 1.00 98.25 89 GLU A C 1
ATOM 706 O O . GLU A 1 89 ? -7.877 -2.796 5.488 1.00 98.25 89 GLU A O 1
ATOM 711 N N . ILE A 1 90 ? -7.852 -3.597 7.583 1.00 97.62 90 ILE A N 1
ATOM 712 C CA . ILE A 1 90 ? -6.485 -3.177 7.913 1.00 97.62 90 ILE A CA 1
ATOM 713 C C . ILE A 1 90 ? -5.508 -4.348 7.843 1.00 97.62 90 ILE A C 1
ATOM 715 O O . ILE A 1 90 ? -5.734 -5.422 8.417 1.00 97.62 90 ILE A O 1
ATOM 719 N N . LEU A 1 91 ? -4.366 -4.103 7.199 1.00 96.00 91 LEU A N 1
ATOM 720 C CA . LEU A 1 91 ? -3.258 -5.046 7.137 1.00 96.00 91 LEU A CA 1
ATOM 721 C C . LEU A 1 91 ? -2.661 -5.274 8.532 1.00 96.00 91 LEU A C 1
ATOM 723 O O . LEU A 1 91 ? -2.116 -4.365 9.166 1.00 96.00 91 LEU A O 1
ATOM 727 N N . SER A 1 92 ? -2.723 -6.516 8.998 1.00 94.31 92 SER A N 1
ATOM 728 C CA . SER A 1 92 ? -2.357 -6.885 10.364 1.00 94.31 92 SER A CA 1
ATOM 729 C C . SER A 1 92 ? -1.504 -8.151 10.419 1.00 94.31 92 SER A C 1
ATOM 731 O O . SER A 1 92 ? -1.525 -8.987 9.511 1.00 94.31 92 SER A O 1
ATOM 733 N N . LEU A 1 93 ? -0.763 -8.317 11.516 1.00 89.62 93 LEU A N 1
ATOM 734 C CA . LEU A 1 93 ? 0.066 -9.496 11.783 1.00 89.62 93 LEU A CA 1
ATOM 735 C C . LEU A 1 93 ? -0.366 -10.170 13.081 1.00 89.62 93 LEU A C 1
ATOM 737 O O . LEU A 1 93 ? -0.734 -9.500 14.037 1.00 89.62 93 LEU A O 1
ATOM 741 N N . ASP A 1 94 ? -0.297 -11.497 13.139 1.00 79.75 94 ASP A N 1
ATOM 742 C CA . ASP A 1 94 ? -0.547 -12.238 14.386 1.00 79.75 94 ASP A CA 1
ATOM 743 C C . ASP A 1 94 ? 0.609 -12.144 15.401 1.00 79.75 94 ASP A C 1
ATOM 745 O O . ASP A 1 94 ? 0.414 -12.451 16.572 1.00 79.75 94 ASP A O 1
ATOM 749 N N . ASP A 1 95 ? 1.809 -11.749 14.964 1.00 71.69 95 ASP A N 1
ATOM 750 C CA . ASP A 1 95 ? 3.037 -11.747 15.773 1.00 71.69 95 ASP A CA 1
ATOM 751 C C . ASP A 1 95 ? 3.997 -10.618 15.330 1.00 71.69 95 ASP A C 1
ATOM 753 O O . ASP A 1 95 ? 3.630 -9.790 14.494 1.00 71.69 95 ASP A O 1
ATOM 757 N N . SER A 1 96 ? 5.213 -10.583 15.894 1.00 67.69 96 SER A N 1
ATOM 758 C CA . SER A 1 96 ? 6.206 -9.503 15.815 1.00 67.69 96 SER A CA 1
ATOM 759 C C . SER A 1 96 ? 6.259 -8.735 14.486 1.00 67.69 96 SER A C 1
ATOM 761 O O . SER A 1 96 ? 6.448 -9.293 13.398 1.00 67.69 96 SER A O 1
ATOM 763 N N . LYS A 1 97 ? 6.202 -7.405 14.632 1.00 67.50 97 LYS A N 1
ATOM 764 C CA . LYS A 1 97 ? 6.337 -6.406 13.564 1.00 67.50 97 LYS A CA 1
ATOM 765 C C . LYS A 1 97 ? 7.729 -6.405 12.922 1.00 67.50 97 LYS A C 1
ATOM 767 O O . LYS A 1 97 ? 7.855 -5.950 11.790 1.00 67.50 97 LYS A O 1
ATOM 772 N N . ASP A 1 98 ? 8.737 -6.990 13.576 1.00 73.31 98 ASP A N 1
ATOM 773 C CA . ASP A 1 98 ? 10.130 -7.051 13.091 1.00 73.31 98 ASP A CA 1
ATOM 774 C C . ASP A 1 98 ? 10.289 -7.872 11.800 1.00 73.31 98 ASP A C 1
ATOM 776 O O . ASP A 1 98 ? 11.346 -7.885 11.171 1.00 73.31 98 ASP A O 1
ATOM 780 N N . ARG A 1 99 ? 9.238 -8.589 11.394 1.00 83.69 99 ARG A N 1
ATOM 781 C CA . ARG A 1 99 ? 9.225 -9.403 10.177 1.00 83.69 99 ARG A CA 1
ATOM 782 C C . ARG A 1 99 ? 9.029 -8.604 8.900 1.00 83.69 99 ARG A C 1
ATOM 784 O O . ARG A 1 99 ? 9.386 -9.116 7.833 1.00 83.69 99 ARG A O 1
ATOM 791 N N . ILE A 1 100 ? 8.425 -7.424 9.012 1.00 90.00 100 ILE A N 1
ATOM 792 C CA . ILE A 1 100 ? 8.091 -6.568 7.884 1.00 90.00 100 ILE A CA 1
ATOM 793 C C . ILE A 1 100 ? 9.238 -5.606 7.619 1.00 90.00 100 ILE A C 1
ATOM 795 O O . ILE A 1 100 ? 9.718 -4.921 8.516 1.00 90.00 100 ILE A O 1
ATOM 799 N N . GLN A 1 101 ? 9.668 -5.545 6.366 1.00 92.06 101 GLN A N 1
ATOM 800 C CA . GLN A 1 101 ? 10.777 -4.695 5.947 1.00 92.06 101 GLN A CA 1
ATOM 801 C C . GLN A 1 101 ? 10.574 -4.218 4.513 1.00 92.06 101 GLN A C 1
ATOM 803 O O . GLN A 1 101 ? 10.003 -4.930 3.682 1.00 92.06 101 GLN A O 1
ATOM 808 N N . PHE A 1 102 ? 11.107 -3.040 4.216 1.00 93.50 102 PHE A N 1
ATOM 809 C CA . PHE A 1 102 ? 11.152 -2.513 2.862 1.00 93.50 102 PHE A CA 1
ATOM 810 C C . PHE A 1 102 ? 12.386 -3.040 2.128 1.00 93.50 102 PHE A C 1
ATOM 812 O O . PHE A 1 102 ? 13.49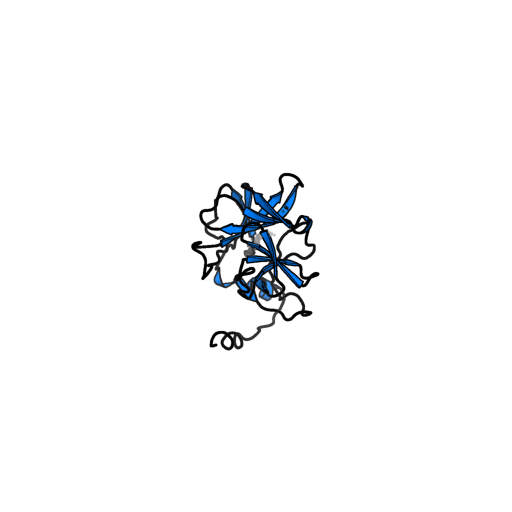5 -3.002 2.660 1.00 93.50 102 PHE A O 1
ATOM 819 N N . ARG A 1 103 ? 12.197 -3.561 0.913 1.00 94.75 103 ARG A N 1
ATOM 820 C CA . ARG A 1 103 ? 13.278 -4.076 0.067 1.00 94.75 103 ARG A CA 1
ATOM 821 C C . ARG A 1 103 ? 13.290 -3.396 -1.287 1.00 94.75 103 ARG A C 1
ATOM 823 O O . ARG A 1 103 ? 12.274 -3.326 -1.974 1.00 94.75 103 ARG A O 1
ATOM 830 N N . PHE A 1 104 ? 14.476 -2.947 -1.669 1.00 91.75 104 PHE A N 1
ATOM 831 C CA . PHE A 1 104 ? 14.741 -2.409 -2.991 1.00 91.75 104 PHE A CA 1
ATOM 832 C C . PHE A 1 104 ? 14.865 -3.541 -4.015 1.00 91.75 104 PHE A C 1
ATOM 834 O O . PHE A 1 104 ? 15.353 -4.625 -3.685 1.00 91.75 104 PHE A O 1
ATOM 841 N N . ARG A 1 105 ? 14.462 -3.260 -5.254 1.00 90.94 105 ARG A N 1
ATOM 842 C CA . ARG A 1 105 ? 14.819 -4.046 -6.440 1.00 90.94 105 ARG A CA 1
ATOM 843 C C . ARG A 1 105 ? 15.334 -3.103 -7.518 1.00 90.94 105 ARG A C 1
ATOM 845 O O . ARG A 1 105 ? 14.885 -1.959 -7.575 1.00 90.94 105 ARG A O 1
ATOM 852 N N . LEU A 1 106 ? 16.212 -3.581 -8.394 1.00 86.69 106 LEU A N 1
ATOM 853 C CA . LEU A 1 106 ? 16.546 -2.821 -9.598 1.00 86.69 106 LEU A CA 1
ATOM 854 C C . LEU A 1 106 ? 15.419 -2.946 -10.646 1.00 86.69 106 LEU A C 1
ATOM 856 O O . LEU A 1 106 ? 14.754 -3.985 -10.706 1.00 86.69 106 LEU A O 1
ATOM 860 N N . PRO A 1 107 ? 15.206 -1.923 -11.495 1.00 82.88 107 PRO A N 1
ATOM 861 C CA . PRO A 1 107 ? 14.299 -2.027 -12.639 1.00 82.88 107 PRO A CA 1
ATOM 862 C C . PRO A 1 107 ? 14.610 -3.258 -13.502 1.00 82.88 107 PRO A C 1
ATOM 864 O O . PRO A 1 107 ? 15.776 -3.567 -13.760 1.00 82.88 107 PRO A O 1
ATOM 867 N N . GLY A 1 108 ? 13.571 -3.982 -13.921 1.00 86.19 108 GLY A N 1
ATOM 868 C CA . GLY A 1 108 ? 13.695 -5.249 -14.654 1.00 86.19 108 GLY A CA 1
ATOM 869 C C . GLY A 1 108 ? 14.070 -6.494 -13.828 1.00 86.19 108 GLY A C 1
ATOM 870 O O . GLY A 1 108 ? 14.030 -7.601 -14.368 1.00 86.19 108 GLY A O 1
ATOM 871 N N . GLU A 1 109 ? 14.400 -6.372 -12.536 1.00 92.06 109 GLU A N 1
ATOM 872 C CA . GLU A 1 109 ? 14.557 -7.536 -11.650 1.00 92.06 109 GLU A CA 1
ATOM 873 C C . GLU A 1 109 ? 13.197 -8.090 -11.199 1.00 92.06 109 GLU A C 1
ATOM 875 O O . GLU A 1 109 ? 12.228 -7.331 -11.090 1.00 92.06 109 GLU A O 1
ATOM 880 N N . PRO A 1 110 ? 13.096 -9.399 -10.895 1.00 94.50 110 PRO A N 1
ATOM 881 C CA . PRO A 1 110 ? 11.861 -9.973 -10.373 1.00 94.50 110 PRO A CA 1
ATOM 882 C C . PRO A 1 110 ? 11.445 -9.322 -9.047 1.00 94.50 110 PRO A C 1
ATOM 884 O O . PRO A 1 110 ? 12.281 -8.865 -8.264 1.00 94.50 110 PRO A O 1
ATOM 887 N N . VAL A 1 111 ? 10.138 -9.339 -8.771 1.00 95.69 111 VAL A N 1
ATOM 888 C CA . VAL A 1 111 ? 9.583 -8.887 -7.488 1.00 95.69 111 VAL A CA 1
ATOM 889 C C . VAL A 1 111 ? 10.277 -9.627 -6.329 1.00 95.69 111 VAL A C 1
ATOM 891 O O . VAL A 1 111 ? 10.396 -10.858 -6.383 1.00 95.69 111 VAL A O 1
ATOM 894 N N . PRO A 1 112 ? 10.738 -8.920 -5.274 1.00 95.19 112 PRO A N 1
ATOM 895 C CA . PRO A 1 112 ? 11.450 -9.541 -4.167 1.00 95.19 112 PRO A CA 1
ATOM 896 C C . PRO A 1 112 ? 10.656 -10.683 -3.517 1.00 95.19 112 PRO A C 1
ATOM 898 O O . PRO A 1 112 ? 9.448 -10.552 -3.293 1.00 95.19 112 PRO A O 1
ATOM 901 N N . PRO A 1 113 ? 11.319 -11.788 -3.129 1.00 93.06 113 PRO A N 1
ATOM 902 C CA . PRO A 1 113 ? 10.669 -12.849 -2.379 1.00 93.06 113 PRO A CA 1
ATOM 903 C C . PRO A 1 113 ? 10.006 -12.312 -1.114 1.00 93.06 113 PRO A C 1
ATOM 905 O O . PRO A 1 113 ? 10.619 -11.580 -0.331 1.00 93.06 113 PRO A O 1
ATOM 908 N N . GLY A 1 114 ? 8.757 -12.721 -0.919 1.00 92.81 114 GLY A N 1
ATOM 909 C CA . GLY A 1 114 ? 7.951 -12.319 0.220 1.00 92.81 114 GLY A CA 1
ATOM 910 C C . GLY A 1 114 ? 7.365 -10.918 0.145 1.00 92.81 114 GLY A C 1
ATOM 911 O O . GLY A 1 114 ? 6.908 -10.420 1.171 1.00 92.81 114 GLY A O 1
ATOM 912 N N . ALA A 1 115 ? 7.367 -10.289 -1.034 1.00 95.62 115 ALA A N 1
ATOM 913 C CA . ALA A 1 115 ? 6.597 -9.077 -1.269 1.00 95.62 115 ALA A CA 1
ATOM 914 C C . ALA A 1 115 ? 5.123 -9.281 -0.897 1.00 95.62 115 ALA A C 1
ATOM 916 O O . ALA A 1 115 ? 4.493 -10.272 -1.279 1.00 95.62 115 ALA A O 1
ATOM 917 N N . VAL A 1 116 ? 4.591 -8.344 -0.118 1.00 94.94 116 VAL A N 1
ATOM 918 C CA . VAL A 1 116 ? 3.216 -8.384 0.369 1.00 94.94 116 VAL A CA 1
ATOM 919 C C . VAL A 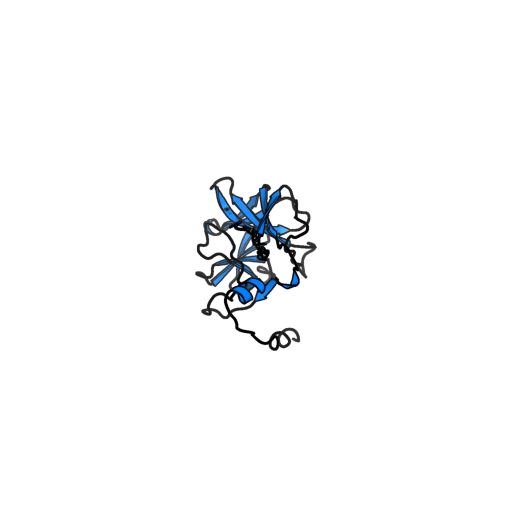1 116 ? 2.307 -7.901 -0.752 1.00 94.94 116 VAL A C 1
ATOM 921 O O . VAL A 1 116 ? 2.388 -6.743 -1.161 1.00 94.94 116 VAL A O 1
ATOM 924 N N . LYS A 1 117 ? 1.458 -8.797 -1.262 1.00 94.88 117 LYS A N 1
ATOM 925 C CA . LYS A 1 117 ? 0.453 -8.438 -2.264 1.00 94.88 117 LYS A CA 1
ATOM 926 C C . LYS A 1 117 ? -0.577 -7.479 -1.667 1.00 94.88 117 LYS A C 1
ATOM 928 O O . LYS A 1 117 ? -1.067 -7.716 -0.560 1.00 94.88 117 LYS A O 1
ATOM 933 N N . CYS A 1 118 ? -0.917 -6.441 -2.422 1.00 93.62 118 CYS A N 1
ATOM 934 C CA . CYS A 1 118 ? -2.189 -5.755 -2.245 1.00 93.62 118 CYS A CA 1
ATOM 935 C C . CYS A 1 118 ? -3.277 -6.466 -3.052 1.00 93.62 118 CYS A C 1
ATOM 937 O O . CYS A 1 118 ? -2.993 -7.363 -3.846 1.00 93.62 118 CYS A O 1
ATOM 939 N N . HIS A 1 119 ? -4.530 -6.109 -2.795 1.00 90.62 119 HIS A N 1
ATOM 940 C CA . HIS A 1 119 ? -5.647 -6.522 -3.635 1.00 90.62 119 HIS A CA 1
ATOM 941 C C . HIS A 1 119 ? -6.268 -5.251 -4.194 1.00 90.62 119 HIS A C 1
ATOM 943 O O . HIS A 1 119 ? -6.746 -4.418 -3.423 1.00 90.62 119 HIS A O 1
ATOM 949 N N . ASP A 1 120 ? -6.172 -5.084 -5.506 1.00 94.75 120 ASP A N 1
ATOM 950 C CA . ASP A 1 120 ? -6.647 -3.902 -6.208 1.00 94.75 120 ASP A CA 1
ATOM 951 C C . ASP A 1 120 ? -7.118 -4.311 -7.600 1.00 94.75 120 ASP A C 1
ATOM 953 O O . ASP A 1 120 ? -6.346 -4.903 -8.355 1.00 94.75 120 ASP A O 1
ATOM 957 N N . ASP A 1 121 ? -8.374 -4.033 -7.931 1.00 96.38 121 ASP A N 1
ATOM 958 C CA . ASP A 1 121 ? -8.971 -4.525 -9.177 1.00 96.38 121 ASP A CA 1
ATOM 959 C C . ASP A 1 121 ? -8.444 -3.791 -10.430 1.00 96.38 121 ASP A C 1
ATOM 961 O O . ASP A 1 121 ? -8.622 -4.275 -11.549 1.00 96.38 121 ASP A O 1
ATOM 965 N N . GLU A 1 122 ? -7.740 -2.661 -10.271 1.00 95.06 122 GLU A N 1
ATOM 966 C CA . GLU A 1 122 ? -7.090 -1.938 -11.377 1.00 95.06 122 GLU A CA 1
ATOM 967 C C . GLU A 1 122 ? -5.659 -2.424 -11.661 1.00 95.06 122 GLU A C 1
ATOM 969 O O . GLU A 1 122 ? -5.099 -2.099 -12.711 1.00 95.06 122 GLU A O 1
ATOM 974 N N . ILE A 1 123 ? -5.054 -3.190 -10.742 1.00 95.88 123 ILE A N 1
ATOM 975 C CA . ILE A 1 123 ? -3.656 -3.632 -10.820 1.00 95.88 123 ILE A CA 1
ATOM 976 C C . ILE A 1 123 ? -3.585 -5.151 -10.622 1.00 95.88 123 ILE A C 1
ATOM 978 O O . ILE A 1 123 ? -3.603 -5.648 -9.498 1.00 95.88 123 ILE A O 1
ATOM 982 N N . GLU A 1 124 ? -3.422 -5.890 -11.724 1.00 92.62 124 GLU A N 1
ATOM 983 C CA . GLU A 1 124 ? -3.420 -7.365 -11.736 1.00 92.62 124 GLU A CA 1
ATOM 984 C C . GLU A 1 124 ? -2.432 -7.979 -10.723 1.00 92.62 124 GLU A C 1
ATOM 986 O O . GLU A 1 124 ? -2.790 -8.867 -9.947 1.00 92.62 124 GLU A O 1
ATOM 991 N N . ASP A 1 125 ? -1.195 -7.478 -10.691 1.00 94.75 125 ASP A N 1
ATOM 992 C CA . ASP A 1 125 ? -0.145 -7.929 -9.774 1.00 94.75 125 ASP A CA 1
ATOM 993 C C . ASP A 1 125 ? 0.230 -6.827 -8.773 1.00 94.75 125 ASP A C 1
ATOM 995 O O . ASP A 1 125 ? 1.357 -6.344 -8.724 1.00 94.75 125 ASP A O 1
ATOM 999 N N . CYS A 1 126 ? -0.737 -6.427 -7.950 1.00 97.31 126 CYS A N 1
ATOM 1000 C CA . CYS A 1 126 ? -0.581 -5.376 -6.946 1.00 97.31 126 CYS A CA 1
ATOM 1001 C C . CYS A 1 126 ? 0.346 -5.784 -5.779 1.00 97.31 126 CYS A C 1
ATOM 1003 O O . CYS A 1 126 ? 0.151 -6.829 -5.146 1.00 97.31 126 CYS A O 1
ATOM 1005 N N . TYR A 1 127 ? 1.302 -4.920 -5.404 1.00 97.88 127 TYR A N 1
ATOM 1006 C CA . TYR A 1 127 ? 2.106 -5.063 -4.173 1.00 97.88 127 TYR A CA 1
ATOM 1007 C C . TYR A 1 127 ? 2.136 -3.798 -3.315 1.00 97.88 127 TYR A C 1
ATOM 1009 O O . TYR A 1 127 ? 2.141 -2.696 -3.840 1.00 97.88 127 TYR A O 1
ATOM 1017 N N . PHE A 1 128 ? 2.234 -3.925 -1.993 1.00 97.81 128 PHE A N 1
ATOM 1018 C CA . PHE A 1 128 ? 2.460 -2.758 -1.138 1.00 97.81 128 PHE A CA 1
ATOM 1019 C C . PHE A 1 128 ? 3.906 -2.288 -1.180 1.00 97.81 128 PHE A C 1
ATOM 1021 O O . PHE A 1 128 ? 4.842 -3.091 -1.279 1.00 97.81 128 PHE A O 1
ATOM 1028 N N . GLY A 1 129 ? 4.099 -0.985 -1.020 1.00 96.38 129 GLY A N 1
ATOM 1029 C CA . GLY A 1 129 ? 5.424 -0.408 -0.966 1.00 96.38 129 GLY A CA 1
ATOM 1030 C C . GLY A 1 129 ? 5.460 1.018 -0.460 1.00 96.38 129 GLY A C 1
ATOM 1031 O O . GLY A 1 129 ? 4.452 1.615 -0.099 1.00 96.38 129 GLY A O 1
ATOM 1032 N N . ARG A 1 130 ? 6.673 1.550 -0.443 1.00 94.38 130 ARG A N 1
ATOM 1033 C CA . ARG A 1 130 ? 6.955 2.934 -0.083 1.00 94.38 130 ARG A CA 1
ATOM 1034 C C . ARG A 1 130 ? 7.696 3.581 -1.230 1.00 94.38 130 ARG A C 1
ATOM 1036 O O . ARG A 1 130 ? 8.646 2.979 -1.734 1.00 94.38 130 ARG A O 1
ATOM 1043 N N . SER A 1 131 ? 7.282 4.768 -1.642 1.00 92.50 131 SER A N 1
ATOM 1044 C CA . SER A 1 131 ? 8.037 5.544 -2.615 1.00 92.50 131 SER A CA 1
ATOM 1045 C C . SER A 1 131 ? 9.418 5.895 -2.043 1.00 92.50 131 SER A C 1
ATOM 1047 O O . SER A 1 131 ? 9.672 5.841 -0.838 1.00 92.50 131 SER A O 1
ATOM 1049 N N . MET A 1 132 ? 10.361 6.205 -2.916 1.00 85.81 132 MET A N 1
ATOM 1050 C CA . MET A 1 132 ? 11.657 6.746 -2.537 1.00 85.81 132 MET A CA 1
ATOM 1051 C C . MET A 1 132 ? 11.857 8.066 -3.257 1.00 85.81 132 MET A C 1
ATOM 1053 O O . MET A 1 132 ? 11.426 8.209 -4.396 1.00 85.81 132 MET A O 1
ATOM 1057 N N . TYR A 1 133 ? 12.602 8.956 -2.605 1.00 70.50 133 TYR A N 1
ATOM 1058 C CA . TYR A 1 133 ? 12.911 10.326 -3.014 1.00 70.50 133 TYR A CA 1
ATOM 1059 C C . TYR A 1 133 ? 11.828 11.374 -2.734 1.00 70.50 133 TYR A C 1
ATOM 1061 O O . TYR A 1 133 ? 10.670 11.262 -3.117 1.00 70.50 133 TYR A O 1
ATOM 1069 N N . SER A 1 134 ? 12.290 12.450 -2.092 1.00 54.97 134 SER A N 1
ATOM 1070 C CA . SER A 1 134 ? 11.580 13.707 -1.882 1.00 54.97 134 SER A CA 1
ATOM 1071 C C . SER A 1 134 ? 11.878 14.636 -3.064 1.00 54.97 134 SER A C 1
ATOM 1073 O O . SER A 1 134 ? 12.662 15.577 -2.970 1.00 54.97 134 SER A O 1
ATOM 1075 N N . ASP A 1 135 ? 11.279 14.347 -4.219 1.00 62.38 135 ASP A N 1
ATOM 1076 C CA . ASP A 1 135 ? 11.124 15.340 -5.292 1.00 62.38 135 ASP A CA 1
ATOM 1077 C C . ASP A 1 135 ? 10.086 16.429 -4.931 1.00 62.38 135 ASP A C 1
ATOM 1079 O O . ASP A 1 135 ? 9.804 17.315 -5.737 1.00 62.38 135 ASP A O 1
ATOM 1083 N N . GLY A 1 136 ? 9.560 16.375 -3.701 1.00 65.00 136 GLY A N 1
ATOM 1084 C CA . GLY A 1 136 ? 8.501 17.226 -3.164 1.00 65.00 136 GLY A CA 1
ATOM 1085 C C . GLY A 1 136 ? 7.091 16.711 -3.453 1.00 65.00 136 GLY A C 1
ATOM 1086 O O . GLY A 1 136 ? 6.134 17.399 -3.121 1.00 65.00 136 GLY A O 1
ATOM 1087 N N . ILE A 1 137 ? 6.955 15.545 -4.097 1.00 70.31 137 ILE A N 1
ATOM 1088 C CA . ILE A 1 137 ? 5.657 14.959 -4.456 1.00 70.31 137 ILE A CA 1
ATOM 1089 C C . ILE A 1 137 ? 5.507 13.577 -3.817 1.00 70.31 137 ILE A C 1
ATOM 1091 O O . ILE A 1 137 ? 4.518 13.310 -3.146 1.00 70.31 137 ILE A O 1
ATOM 1095 N N . CYS A 1 138 ? 6.498 12.702 -3.996 1.00 77.19 138 CYS A N 1
ATOM 1096 C CA . CYS A 1 138 ? 6.389 11.305 -3.578 1.00 77.19 138 CYS A CA 1
ATOM 1097 C C . CYS A 1 138 ? 6.745 11.065 -2.100 1.00 77.19 138 CYS A C 1
ATOM 1099 O O . CYS A 1 138 ? 6.309 10.062 -1.552 1.00 77.19 138 CYS A O 1
ATOM 1101 N N . GLU A 1 139 ? 7.548 11.943 -1.486 1.00 79.62 139 GLU A N 1
ATOM 1102 C CA . GLU A 1 139 ? 7.867 12.077 -0.041 1.00 79.62 139 GLU A CA 1
ATOM 1103 C C . GLU A 1 139 ? 7.958 10.810 0.840 1.00 79.62 139 GLU A C 1
ATOM 1105 O O . GLU A 1 139 ? 7.650 10.839 2.028 1.00 79.62 139 GLU A O 1
ATOM 1110 N N . GLU A 1 140 ? 8.458 9.692 0.310 1.00 86.94 140 GLU A N 1
ATOM 1111 C CA . GLU A 1 140 ? 8.460 8.411 1.039 1.00 86.94 140 GLU A CA 1
ATOM 1112 C C . GLU A 1 140 ? 7.053 7.967 1.486 1.00 86.94 140 GLU A C 1
ATOM 1114 O O . GLU A 1 140 ? 6.883 7.288 2.506 1.00 86.94 140 GLU A O 1
ATOM 1119 N N . GLU A 1 141 ? 6.036 8.343 0.718 1.00 89.69 141 GLU A N 1
ATOM 1120 C CA . GLU A 1 141 ? 4.659 7.937 0.932 1.00 89.69 141 GLU A CA 1
ATOM 1121 C C . GLU A 1 141 ? 4.448 6.443 0.698 1.00 89.69 141 GLU A C 1
ATOM 1123 O O . GLU A 1 141 ? 5.116 5.785 -0.111 1.00 89.69 141 GLU A O 1
ATOM 1128 N N . LEU A 1 142 ? 3.514 5.888 1.463 1.00 94.56 142 LEU A N 1
ATOM 1129 C CA . LEU A 1 142 ? 3.083 4.506 1.312 1.00 94.56 142 LEU A CA 1
ATOM 1130 C C . LEU A 1 142 ? 2.084 4.403 0.156 1.00 94.56 142 LEU A C 1
ATOM 1132 O O . LEU A 1 142 ? 1.269 5.295 -0.062 1.00 94.56 142 LEU A O 1
ATOM 1136 N N . GLY A 1 143 ? 2.115 3.294 -0.575 1.00 95.81 143 GLY A N 1
ATOM 1137 C CA . GLY A 1 143 ? 1.219 3.115 -1.711 1.00 95.81 143 GLY A CA 1
ATOM 1138 C C . GLY A 1 143 ? 1.186 1.704 -2.271 1.00 95.81 143 GLY A C 1
ATOM 1139 O O . GLY A 1 143 ? 1.715 0.752 -1.682 1.00 95.81 143 GLY A O 1
ATOM 1140 N N . LYS A 1 144 ? 0.553 1.589 -3.440 1.00 97.44 144 LYS A N 1
ATOM 1141 C CA . LYS A 1 144 ? 0.411 0.344 -4.198 1.00 97.44 144 LYS A CA 1
ATOM 1142 C C . LYS A 1 144 ? 1.295 0.367 -5.440 1.00 97.44 144 LYS A C 1
ATOM 1144 O O . LYS A 1 144 ? 1.328 1.342 -6.177 1.00 97.44 144 LYS A O 1
ATOM 1149 N N . ILE A 1 145 ? 2.039 -0.703 -5.654 1.00 97.81 145 ILE A N 1
ATOM 1150 C CA . ILE A 1 145 ? 2.976 -0.890 -6.754 1.00 97.81 145 ILE A CA 1
ATOM 1151 C C . ILE A 1 145 ? 2.282 -1.689 -7.846 1.00 97.81 145 ILE A C 1
ATOM 1153 O O . ILE A 1 145 ? 1.747 -2.766 -7.577 1.00 97.81 145 ILE A O 1
ATOM 1157 N N . ASP A 1 146 ? 2.400 -1.193 -9.070 1.00 97.25 146 ASP A N 1
ATOM 1158 C CA . ASP A 1 146 ? 2.161 -1.943 -10.293 1.00 97.25 146 ASP A CA 1
ATOM 1159 C C . ASP A 1 146 ? 3.516 -2.334 -10.914 1.00 97.25 146 ASP A C 1
ATOM 1161 O O . ASP A 1 146 ? 4.224 -1.498 -11.487 1.00 97.25 146 ASP A O 1
ATOM 1165 N N . PRO A 1 147 ? 3.924 -3.610 -10.808 1.00 95.44 147 PRO A N 1
ATOM 1166 C CA . PRO A 1 147 ? 5.159 -4.090 -11.409 1.00 95.44 147 PRO A CA 1
ATOM 1167 C C . PRO A 1 147 ? 5.166 -3.996 -12.935 1.00 95.44 147 PRO A C 1
ATOM 1169 O O . PRO A 1 147 ? 6.252 -3.962 -13.508 1.00 95.44 147 PRO A O 1
ATOM 1172 N N . SER A 1 148 ? 3.998 -3.983 -13.590 1.00 94.69 148 SER A N 1
ATOM 1173 C CA . SER A 1 148 ? 3.902 -3.953 -15.052 1.00 94.69 148 SER A CA 1
ATOM 1174 C C . SER A 1 148 ? 4.265 -2.581 -15.625 1.00 94.69 148 SER A C 1
ATOM 1176 O O . SER A 1 148 ? 4.940 -2.508 -16.652 1.00 94.69 148 SER A O 1
ATOM 1178 N N . SER A 1 149 ? 3.884 -1.505 -14.931 1.00 94.75 149 SER A N 1
ATOM 1179 C CA . SER A 1 149 ? 4.265 -0.130 -15.268 1.00 94.75 149 SER A CA 1
ATOM 1180 C C . SER A 1 149 ? 5.549 0.341 -14.577 1.00 94.75 149 SER A C 1
ATOM 1182 O O . SER A 1 149 ? 6.077 1.390 -14.938 1.00 94.75 149 SER A O 1
ATOM 1184 N N . GLU A 1 150 ? 6.079 -0.439 -13.627 1.00 94.75 150 GLU A N 1
ATOM 1185 C CA . GLU A 1 150 ? 7.203 -0.068 -12.757 1.00 94.75 150 GLU A CA 1
ATOM 1186 C C . GLU A 1 150 ? 6.964 1.257 -12.017 1.00 94.75 150 GLU A C 1
ATOM 1188 O O . GLU A 1 150 ? 7.849 2.109 -11.923 1.00 94.75 150 GLU A O 1
ATOM 1193 N N . LEU A 1 151 ? 5.757 1.417 -11.468 1.00 94.81 151 LEU A N 1
ATOM 1194 C CA . LEU A 1 151 ? 5.342 2.596 -10.711 1.00 94.81 151 LEU A CA 1
ATOM 1195 C C . LEU A 1 151 ? 4.757 2.196 -9.356 1.00 94.81 151 LEU A C 1
ATOM 1197 O O . LEU A 1 151 ? 4.124 1.148 -9.215 1.00 94.81 151 LEU A O 1
ATOM 1201 N N . ILE A 1 152 ? 4.938 3.065 -8.362 1.00 96.25 152 ILE A N 1
ATOM 1202 C CA . ILE A 1 152 ? 4.094 3.094 -7.167 1.00 96.25 152 ILE A CA 1
ATOM 1203 C C . I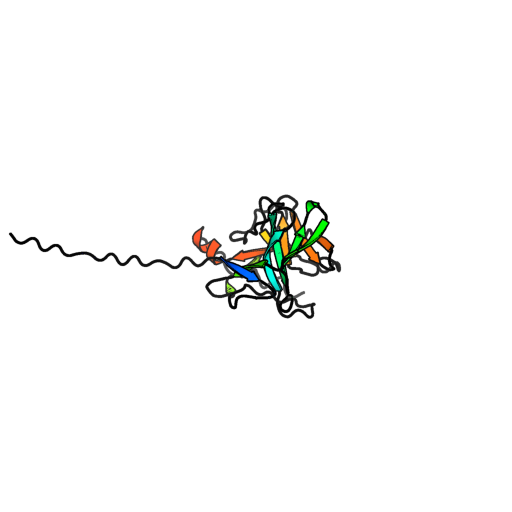LE A 1 152 ? 3.079 4.227 -7.301 1.00 96.25 152 ILE A C 1
ATOM 1205 O O . ILE A 1 152 ? 3.439 5.344 -7.667 1.00 96.25 152 ILE A O 1
ATOM 1209 N N . TYR A 1 153 ? 1.825 3.936 -6.985 1.00 96.62 153 TYR A N 1
ATOM 1210 C CA . TYR A 1 153 ? 0.745 4.900 -6.880 1.00 96.62 153 TYR A CA 1
ATOM 1211 C C . TYR A 1 153 ? 0.519 5.237 -5.412 1.00 96.62 153 TYR A C 1
ATOM 1213 O O . TYR A 1 153 ? 0.237 4.349 -4.599 1.00 96.62 153 TYR A O 1
ATOM 1221 N N . VAL A 1 154 ? 0.650 6.517 -5.087 1.00 94.38 154 VAL A N 1
ATOM 1222 C CA . VAL A 1 154 ? 0.423 7.067 -3.749 1.00 94.38 154 VAL A CA 1
ATOM 1223 C C . VAL A 1 154 ? -0.712 8.085 -3.810 1.00 94.38 154 VAL A C 1
ATOM 1225 O O . VAL A 1 154 ? -0.892 8.753 -4.831 1.00 94.38 154 VAL A O 1
ATOM 1228 N N . ALA A 1 155 ? -1.475 8.190 -2.728 1.00 92.38 155 ALA A N 1
ATOM 1229 C CA . ALA A 1 155 ? -2.374 9.312 -2.503 1.00 92.38 155 ALA A CA 1
ATOM 1230 C C . ALA A 1 155 ? -1.612 10.332 -1.653 1.00 92.38 155 ALA A C 1
ATOM 1232 O O . ALA A 1 155 ? -1.235 10.029 -0.526 1.00 92.38 155 ALA A O 1
ATOM 1233 N N . ALA A 1 156 ? -1.330 11.509 -2.205 1.00 85.38 156 ALA A N 1
ATOM 1234 C CA . ALA A 1 156 ? -0.745 12.609 -1.445 1.00 85.38 156 ALA A CA 1
ATOM 1235 C C . ALA A 1 156 ? -1.371 13.917 -1.911 1.00 85.38 156 ALA A C 1
ATOM 1237 O O . ALA A 1 156 ? -1.750 14.057 -3.069 1.00 85.38 156 ALA A O 1
ATOM 1238 N N . TYR A 1 157 ? -1.537 14.875 -0.999 1.00 83.50 157 TYR A N 1
ATOM 1239 C CA . TYR A 1 157 ? -2.138 16.174 -1.321 1.00 83.50 157 TYR A CA 1
ATOM 1240 C C . TYR A 1 157 ? -3.516 16.082 -2.018 1.00 83.50 157 TYR A C 1
ATOM 1242 O O . TYR A 1 157 ? -3.905 17.004 -2.735 1.00 83.50 157 TYR A O 1
ATOM 1250 N N . LYS A 1 158 ? -4.284 15.007 -1.758 1.00 85.19 158 LYS A N 1
ATOM 1251 C CA . LYS A 1 158 ? -5.577 14.675 -2.399 1.00 85.19 158 LYS A CA 1
ATOM 1252 C C . LYS A 1 158 ? -5.491 14.375 -3.899 1.00 85.19 158 LYS A C 1
ATOM 1254 O O . LYS A 1 158 ? -6.504 14.408 -4.599 1.00 85.19 158 LYS A O 1
ATOM 1259 N N . GLU A 1 159 ? -4.297 14.080 -4.388 1.00 90.19 159 GLU A N 1
ATOM 1260 C CA . GLU A 1 159 ? -4.029 13.702 -5.766 1.00 90.19 159 GLU A CA 1
ATOM 1261 C C . GLU A 1 159 ? -3.384 12.315 -5.817 1.00 90.19 159 GLU A C 1
ATOM 1263 O O . GLU A 1 159 ? -2.776 11.835 -4.856 1.00 90.19 159 GLU A O 1
ATOM 1268 N N . VAL A 1 160 ? -3.539 11.653 -6.964 1.00 94.62 160 VAL A N 1
ATOM 1269 C CA . VAL A 1 160 ? -2.812 10.421 -7.257 1.00 94.62 160 VAL A CA 1
ATOM 1270 C C . VAL A 1 160 ? -1.471 10.803 -7.863 1.00 94.62 160 VAL A C 1
ATOM 1272 O O . VAL A 1 160 ? -1.413 11.505 -8.875 1.00 94.62 160 VAL A O 1
ATOM 1275 N N . HIS A 1 161 ? -0.390 10.303 -7.277 1.00 93.44 161 HIS A N 1
ATOM 1276 C CA . HIS A 1 161 ? 0.947 10.449 -7.835 1.00 93.44 161 HIS A CA 1
ATOM 1277 C C . HIS A 1 161 ? 1.525 9.090 -8.201 1.00 93.44 161 HIS A C 1
ATOM 1279 O O . HIS A 1 161 ? 1.402 8.122 -7.452 1.00 93.44 161 HIS A O 1
ATOM 1285 N N . ALA A 1 162 ? 2.170 9.036 -9.364 1.00 94.56 162 ALA A N 1
ATOM 1286 C CA . ALA A 1 162 ? 2.859 7.858 -9.859 1.00 94.56 162 ALA A CA 1
ATOM 1287 C C . ALA A 1 162 ? 4.373 8.079 -9.776 1.00 94.56 162 ALA A C 1
ATOM 1289 O O . ALA A 1 162 ? 4.921 8.941 -10.464 1.00 94.56 162 ALA A O 1
ATOM 1290 N N . CYS A 1 163 ? 5.046 7.297 -8.936 1.00 92.81 163 CYS A N 1
ATOM 1291 C CA . CYS A 1 163 ? 6.457 7.477 -8.614 1.00 92.81 163 CYS A CA 1
ATOM 1292 C C . CYS A 1 163 ? 7.288 6.288 -9.135 1.00 92.81 163 CYS A C 1
ATOM 1294 O O . CYS A 1 163 ? 6.935 5.137 -8.877 1.00 92.81 163 CYS A O 1
ATOM 1296 N N . PRO A 1 164 ? 8.413 6.523 -9.837 1.00 92.31 164 PRO A N 1
ATOM 1297 C CA . PRO A 1 164 ? 9.213 5.449 -10.440 1.00 92.31 164 PRO A CA 1
ATOM 1298 C C . PRO A 1 164 ? 10.241 4.815 -9.489 1.00 92.31 164 PRO A C 1
ATOM 1300 O O . PRO A 1 164 ? 10.885 3.829 -9.840 1.00 92.31 164 PRO A O 1
ATOM 1303 N N . PHE A 1 165 ? 10.429 5.371 -8.290 1.00 91.12 165 PHE A N 1
ATOM 1304 C CA . PHE A 1 165 ? 11.364 4.848 -7.295 1.00 91.12 165 PHE A CA 1
ATOM 1305 C C . PHE A 1 165 ? 10.596 4.408 -6.058 1.00 91.12 165 PHE A C 1
ATOM 1307 O O . PHE A 1 165 ? 9.861 5.197 -5.468 1.00 91.12 165 PHE A O 1
ATOM 1314 N N . PHE A 1 166 ? 10.761 3.148 -5.665 1.00 94.31 166 PHE A N 1
ATOM 1315 C CA . PHE A 1 166 ? 10.040 2.572 -4.537 1.00 94.31 166 PHE A CA 1
ATOM 1316 C C . PHE A 1 166 ? 10.740 1.343 -3.958 1.00 94.31 166 PHE A C 1
ATOM 1318 O O . PHE A 1 166 ? 11.610 0.721 -4.572 1.00 94.31 166 PHE A O 1
ATOM 1325 N N . LEU A 1 167 ? 10.316 0.984 -2.752 1.00 95.75 167 LEU A N 1
ATOM 1326 C CA . LEU A 1 167 ? 10.669 -0.235 -2.043 1.00 95.75 167 LEU A CA 1
ATOM 1327 C C . LEU A 1 167 ? 9.425 -1.105 -1.885 1.00 95.75 167 LEU A C 1
ATOM 1329 O O . LEU A 1 167 ? 8.362 -0.609 -1.520 1.00 95.75 167 LEU A O 1
ATOM 1333 N N . TYR A 1 168 ? 9.577 -2.414 -2.059 1.00 97.31 168 TYR A N 1
ATOM 1334 C CA . TYR A 1 168 ? 8.519 -3.380 -1.772 1.00 97.31 168 TYR A CA 1
ATOM 1335 C C . TYR A 1 168 ? 8.412 -3.615 -0.276 1.00 97.31 168 TYR A C 1
ATOM 1337 O O . TYR A 1 168 ? 9.422 -3.850 0.393 1.00 97.31 168 TYR A O 1
ATOM 1345 N N . LEU A 1 169 ? 7.190 -3.650 0.240 1.00 96.25 169 LEU A N 1
ATOM 1346 C CA . LEU A 1 169 ? 6.926 -4.211 1.551 1.00 96.25 169 LEU A CA 1
ATOM 1347 C C . LEU A 1 169 ? 7.112 -5.727 1.489 1.00 96.25 169 LEU A C 1
ATOM 1349 O O . LEU A 1 169 ? 6.498 -6.387 0.655 1.00 96.25 169 LEU A O 1
ATOM 1353 N N . THR A 1 170 ? 7.930 -6.298 2.370 1.00 94.38 170 THR A N 1
ATOM 1354 C CA . THR A 1 170 ? 8.189 -7.745 2.393 1.00 94.38 170 THR A CA 1
ATOM 1355 C C . THR A 1 170 ? 7.993 -8.347 3.778 1.00 94.38 170 THR A C 1
ATOM 1357 O O . THR A 1 170 ? 8.368 -7.733 4.775 1.00 94.38 170 THR A O 1
ATOM 1360 N N . ASP A 1 171 ? 7.451 -9.566 3.835 1.00 91.44 171 ASP A N 1
ATOM 1361 C CA . ASP A 1 171 ? 7.353 -10.393 5.043 1.00 91.44 171 ASP A CA 1
ATOM 1362 C C . ASP A 1 171 ? 8.403 -11.507 5.016 1.00 91.44 171 ASP A C 1
ATOM 1364 O O . ASP A 1 171 ? 8.308 -12.475 4.257 1.00 91.44 171 ASP A O 1
ATOM 1368 N N . SER A 1 172 ? 9.394 -11.412 5.895 1.00 83.12 172 SER A N 1
ATOM 1369 C CA . SER A 1 172 ? 10.487 -12.386 5.999 1.00 83.12 172 SER A CA 1
ATOM 1370 C C . SER A 1 172 ? 10.045 -13.828 6.303 1.00 83.12 172 SER A C 1
ATOM 1372 O O . SER A 1 172 ? 10.736 -14.763 5.892 1.00 83.12 172 SER A O 1
ATOM 1374 N N . ALA A 1 173 ? 8.892 -14.064 6.941 1.00 75.50 173 ALA A N 1
ATOM 1375 C CA . ALA A 1 173 ? 8.436 -15.437 7.198 1.00 75.50 173 ALA A CA 1
ATOM 1376 C C . ALA A 1 173 ? 7.917 -16.137 5.936 1.00 75.50 173 ALA A C 1
ATOM 1378 O O . ALA A 1 173 ? 7.993 -17.363 5.826 1.00 75.50 173 ALA A O 1
ATOM 1379 N N . SER A 1 174 ? 7.417 -15.375 4.962 1.00 66.62 174 SER A N 1
ATOM 1380 C CA . SER A 1 174 ? 7.000 -15.926 3.670 1.00 66.62 174 SER A CA 1
ATOM 1381 C C . SER A 1 174 ? 8.198 -16.406 2.836 1.00 66.62 174 SER A C 1
ATOM 1383 O O . SER A 1 174 ? 8.084 -17.372 2.083 1.00 66.62 174 SER A O 1
ATOM 1385 N N . VAL A 1 175 ? 9.381 -15.817 3.054 1.00 62.78 175 VAL A N 1
ATOM 1386 C CA . VAL A 1 175 ? 10.647 -16.253 2.444 1.00 62.78 175 VAL A CA 1
ATOM 1387 C C . VAL A 1 175 ? 11.093 -17.603 3.014 1.00 62.78 175 VAL A C 1
ATOM 1389 O O . VAL A 1 175 ? 11.491 -18.488 2.259 1.00 62.78 175 VAL A O 1
ATOM 1392 N N . GLN A 1 176 ? 10.961 -17.806 4.331 1.00 56.25 176 GLN A N 1
ATOM 1393 C CA . GLN A 1 176 ? 11.369 -19.057 4.985 1.00 56.25 176 GLN A CA 1
ATOM 1394 C C . GLN A 1 176 ? 10.499 -20.265 4.600 1.00 56.25 176 GLN A C 1
ATOM 1396 O O . GLN A 1 176 ? 10.990 -21.392 4.612 1.00 56.25 176 GLN A O 1
ATOM 1401 N N . LYS A 1 177 ? 9.231 -20.054 4.214 1.00 52.88 177 LYS A N 1
ATOM 1402 C CA . LYS A 1 177 ? 8.339 -21.136 3.752 1.00 52.88 177 LYS A CA 1
ATOM 1403 C C . LYS A 1 177 ? 8.712 -21.684 2.367 1.00 52.88 177 LYS A C 1
ATOM 1405 O O . LYS A 1 177 ? 8.428 -22.846 2.096 1.00 52.88 177 LYS A O 1
ATOM 1410 N N . ASN A 1 178 ? 9.365 -20.881 1.521 1.00 48.34 178 ASN A N 1
ATOM 1411 C CA . ASN A 1 178 ? 9.596 -21.210 0.109 1.00 48.34 178 ASN A CA 1
ATOM 1412 C C . ASN A 1 178 ? 11.041 -21.601 -0.237 1.00 48.34 178 ASN A C 1
ATOM 1414 O O . ASN A 1 178 ? 11.303 -21.999 -1.370 1.00 48.34 178 ASN A O 1
ATOM 1418 N N . GLY A 1 179 ? 11.991 -21.525 0.698 1.00 40.34 179 GLY A N 1
ATOM 1419 C CA . GLY A 1 179 ? 13.374 -21.857 0.377 1.00 40.34 179 GLY A CA 1
ATOM 1420 C C . GLY A 1 179 ? 14.282 -21.967 1.589 1.00 40.34 179 GLY A C 1
ATOM 1421 O O . GLY A 1 179 ? 14.467 -21.022 2.349 1.00 40.34 179 GLY A O 1
ATOM 1422 N N . HIS A 1 180 ? 14.924 -23.124 1.703 1.00 41.19 180 HIS A N 1
ATOM 1423 C CA . HIS A 1 180 ? 16.124 -23.366 2.495 1.00 41.19 180 HIS A CA 1
ATOM 1424 C C . HIS A 1 180 ? 17.301 -22.567 1.889 1.00 41.19 180 HIS A C 1
ATOM 1426 O O . HIS A 1 180 ? 18.235 -23.142 1.346 1.00 41.19 180 HIS A O 1
ATOM 1432 N N . HIS A 1 181 ? 17.248 -21.234 1.911 1.00 42.53 181 HIS A N 1
ATOM 1433 C CA . HIS A 1 181 ? 18.362 -20.377 1.505 1.00 42.53 181 HIS A CA 1
ATOM 1434 C C . HIS A 1 181 ? 18.481 -19.180 2.447 1.00 42.53 181 HIS A C 1
ATOM 1436 O O . HIS A 1 181 ? 17.747 -18.198 2.376 1.00 42.53 181 HIS A O 1
ATOM 1442 N N . ILE A 1 182 ? 19.448 -19.309 3.352 1.00 40.66 182 ILE A N 1
ATOM 1443 C CA . ILE A 1 182 ? 19.959 -18.252 4.214 1.00 40.66 182 ILE A CA 1
ATOM 1444 C C . ILE A 1 182 ? 20.675 -17.245 3.306 1.00 40.66 182 ILE A C 1
ATOM 1446 O O . ILE A 1 182 ? 21.738 -17.558 2.772 1.00 40.66 182 ILE A O 1
ATOM 1450 N N . TYR A 1 183 ? 20.117 -16.047 3.132 1.00 42.31 183 TYR A N 1
ATOM 1451 C CA . TYR A 1 183 ? 20.916 -14.905 2.688 1.00 42.31 183 TYR A CA 1
ATOM 1452 C C . TYR A 1 183 ? 21.557 -14.257 3.924 1.00 42.31 183 TYR A C 1
ATOM 1454 O O . TYR A 1 183 ? 20.844 -13.968 4.889 1.00 42.31 183 TYR A O 1
ATOM 1462 N N . PRO A 1 184 ? 22.885 -14.055 3.940 1.00 38.41 184 PRO A N 1
ATOM 1463 C CA . PRO A 1 184 ? 23.573 -13.454 5.071 1.00 38.41 184 PRO A CA 1
ATOM 1464 C C . PRO A 1 184 ? 23.200 -11.973 5.205 1.00 38.41 184 PRO A C 1
ATOM 1466 O O . PRO A 1 184 ? 23.163 -11.225 4.230 1.00 38.41 184 PRO A O 1
ATOM 1469 N N . HIS A 1 185 ? 22.954 -11.560 6.446 1.00 41.72 185 HIS A N 1
ATOM 1470 C CA . HIS A 1 185 ? 22.537 -10.227 6.898 1.00 41.72 185 HIS A CA 1
ATOM 1471 C C . HIS A 1 185 ? 23.543 -9.077 6.633 1.00 41.72 185 HIS A C 1
ATOM 1473 O O . HIS A 1 185 ? 23.413 -8.005 7.218 1.00 41.72 185 HIS A O 1
ATOM 1479 N N . GLU A 1 186 ? 24.558 -9.241 5.783 1.00 39.28 186 GLU A N 1
ATOM 1480 C CA . GLU A 1 186 ? 25.756 -8.384 5.838 1.00 39.28 186 GLU A CA 1
ATOM 1481 C C . GLU A 1 186 ? 25.786 -7.154 4.915 1.00 39.28 186 GLU A C 1
ATOM 1483 O O . GLU A 1 186 ? 26.716 -6.359 5.018 1.00 39.28 186 GLU A O 1
ATOM 1488 N N . HIS A 1 187 ? 24.784 -6.901 4.067 1.00 38.97 187 HIS A N 1
ATOM 1489 C CA . HIS A 1 187 ? 24.884 -5.801 3.086 1.00 38.97 187 HIS A CA 1
ATOM 1490 C C . HIS A 1 187 ? 24.005 -4.563 3.327 1.00 38.97 187 HIS A C 1
ATOM 1492 O O . HIS A 1 187 ? 24.100 -3.613 2.553 1.00 38.97 187 HIS A O 1
ATOM 1498 N N . TYR A 1 188 ? 23.217 -4.500 4.407 1.00 41.41 188 TYR A N 1
ATOM 1499 C CA . TYR A 1 188 ? 22.315 -3.354 4.629 1.00 41.41 188 TYR A CA 1
ATOM 1500 C C . TYR A 1 188 ? 22.966 -2.149 5.343 1.00 41.41 188 TYR A C 1
ATOM 1502 O O . TYR A 1 188 ? 22.471 -1.032 5.251 1.00 41.41 188 TYR A O 1
ATOM 1510 N N . ASN A 1 189 ? 24.129 -2.317 5.984 1.00 36.56 189 ASN A N 1
ATOM 1511 C CA . ASN A 1 189 ? 24.773 -1.237 6.754 1.00 36.56 189 ASN A CA 1
ATOM 1512 C C . ASN A 1 189 ? 25.652 -0.273 5.935 1.00 36.56 189 ASN A C 1
ATOM 1514 O O . ASN A 1 189 ? 26.364 0.537 6.525 1.00 36.56 189 ASN A O 1
ATOM 1518 N N . ARG A 1 190 ? 25.641 -0.328 4.595 1.00 38.44 190 ARG A N 1
ATOM 1519 C CA . ARG A 1 190 ? 26.533 0.518 3.774 1.00 38.44 190 ARG A CA 1
ATOM 1520 C C . ARG A 1 190 ? 25.873 1.710 3.077 1.00 38.44 190 ARG A C 1
ATOM 1522 O O . ARG A 1 190 ? 26.596 2.497 2.481 1.00 38.44 190 ARG A O 1
ATOM 1529 N N . PHE A 1 191 ? 24.553 1.877 3.175 1.00 40.38 191 PHE A N 1
ATOM 1530 C CA . PHE A 1 191 ? 23.830 2.939 2.454 1.00 40.38 191 PHE A CA 1
ATOM 1531 C C . PHE A 1 191 ? 23.179 4.020 3.334 1.00 40.38 191 PHE A C 1
ATOM 1533 O O . PHE A 1 191 ? 22.566 4.929 2.796 1.00 40.38 191 PHE A O 1
ATOM 1540 N N . LEU A 1 192 ? 23.367 3.991 4.660 1.00 38.34 192 LEU A N 1
ATOM 1541 C CA . LEU A 1 192 ? 22.856 5.021 5.587 1.00 38.34 192 LEU A CA 1
ATOM 1542 C C . LEU A 1 192 ? 23.968 5.863 6.252 1.00 38.34 192 LEU A C 1
ATOM 1544 O O . LEU A 1 192 ? 23.821 6.314 7.383 1.00 38.34 192 LEU A O 1
ATOM 1548 N N . GLN A 1 193 ? 25.102 6.064 5.573 1.00 36.44 193 GLN A N 1
ATOM 1549 C CA . GLN A 1 193 ? 26.173 6.970 6.029 1.00 36.44 193 GLN A CA 1
ATOM 1550 C C . GLN A 1 193 ? 26.621 7.959 4.943 1.00 36.44 193 GLN A C 1
ATOM 1552 O O . GLN A 1 193 ? 27.820 8.169 4.751 1.00 36.44 193 GLN A O 1
ATOM 1557 N N . LEU A 1 194 ? 25.670 8.565 4.233 1.00 35.94 194 LEU A N 1
ATOM 1558 C CA . LEU A 1 194 ? 25.917 9.765 3.433 1.00 35.94 194 LEU A CA 1
ATOM 1559 C C . LEU A 1 194 ? 24.879 10.828 3.775 1.00 35.94 194 LEU A C 1
ATOM 1561 O O . LEU A 1 194 ? 23.688 10.456 3.835 1.00 35.94 194 LEU A O 1
#

pLDDT: mean 81.82, std 19.8, range [35.94, 98.25]

Foldseek 3Di:
DDDDDDDDPPPPPPPPQWDKDWAKDFQQDDDPQFLWDAAPPDPFGTKFKKWDQDPPPRWIFIAMDTRPGQWGWGADPVVQFIDTDRIIITTGTPDDSVQKDWADDDQPDDDDQQFAADGGPVAPGKGKWFFDDPPVFRRRAIAIDRSVVCWGWHQDPRGTDTGNGITTIGGNSSVVVPDPDDDDPPPPPPPPPD

Organism: Lepeophtheirus salmonis (NCBI:txid72036)

Radius of gyration: 20.1 Å; chains: 1; bounding box: 46×81×40 Å

Sequence (194 aa):
MKFLFTSIFLLSLSSSAFSVKWIEAQNGEIPENAVKFKHSYTEYTNTVYCRAKDEESDNLHSGIMHEGEEACEYPIVSSNSVAYASEYEILSLDDSKDRIQFRFRLPGEPVPPGAVKCHDDEIEDCYFGRSMYSDGICEEELGKIDPSSELIYVAAYKEVHACPFFLYLTDSASVQKNGHHIYPHEHYNRFLQL